Protein AF-A0A662V1V1-F1 (afdb_monomer_lite)

Structure (mmCIF, N/CA/C/O backbone):
data_AF-A0A662V1V1-F1
#
_entry.id   AF-A0A662V1V1-F1
#
loop_
_atom_site.group_PDB
_atom_site.id
_atom_site.type_symbol
_atom_site.label_atom_id
_atom_site.label_alt_id
_atom_site.label_comp_id
_atom_site.label_asym_id
_atom_site.label_entity_id
_atom_site.label_seq_id
_atom_site.pdbx_PDB_ins_code
_atom_site.Cartn_x
_atom_site.Cartn_y
_atom_site.Cartn_z
_atom_site.occupancy
_atom_site.B_iso_or_equiv
_atom_site.auth_seq_id
_atom_site.auth_comp_id
_atom_site.auth_asym_id
_atom_site.auth_atom_id
_atom_site.pdbx_PDB_model_num
ATOM 1 N N . MET A 1 1 ? 10.104 5.250 -34.614 1.00 85.19 1 MET A N 1
ATOM 2 C CA . MET A 1 1 ? 10.172 4.396 -33.408 1.00 85.19 1 MET A CA 1
ATOM 3 C C . MET A 1 1 ? 8.935 4.663 -32.574 1.00 85.19 1 MET A C 1
ATOM 5 O O . MET A 1 1 ? 8.710 5.817 -32.215 1.00 85.19 1 MET A O 1
ATOM 9 N N . ILE A 1 2 ? 8.117 3.645 -32.316 1.00 89.56 2 ILE A N 1
ATOM 10 C CA . ILE A 1 2 ? 6.906 3.783 -31.494 1.00 89.56 2 ILE A CA 1
ATOM 11 C C . ILE A 1 2 ? 7.243 3.711 -29.991 1.00 89.56 2 ILE A C 1
ATOM 13 O O . ILE A 1 2 ? 8.278 3.150 -29.625 1.00 89.56 2 ILE A O 1
ATOM 17 N N . PRO A 1 3 ? 6.380 4.231 -29.097 1.00 91.00 3 PRO A N 1
ATOM 18 C CA . PRO A 1 3 ? 6.649 4.249 -27.656 1.00 91.00 3 PRO A CA 1
ATOM 19 C C . PRO A 1 3 ? 6.961 2.873 -27.041 1.00 91.00 3 PRO A C 1
ATOM 21 O O . PRO A 1 3 ? 7.846 2.761 -26.198 1.00 91.00 3 PRO A O 1
ATOM 24 N N . TYR A 1 4 ? 6.298 1.804 -27.491 1.00 92.19 4 TYR A N 1
ATOM 25 C CA . TYR A 1 4 ? 6.560 0.449 -26.990 1.00 92.19 4 TYR A CA 1
ATOM 26 C C . TYR A 1 4 ? 7.956 -0.075 -27.357 1.00 92.19 4 TYR A C 1
ATOM 28 O O . TYR A 1 4 ? 8.605 -0.706 -26.525 1.00 92.19 4 TYR A O 1
ATOM 36 N N . GLU A 1 5 ? 8.464 0.230 -28.557 1.00 93.31 5 GLU A N 1
ATOM 37 C CA . GLU A 1 5 ? 9.841 -0.124 -28.933 1.00 93.31 5 GLU A CA 1
ATOM 38 C C . GLU A 1 5 ? 10.857 0.571 -28.024 1.00 93.31 5 GLU A C 1
ATOM 40 O O . GLU A 1 5 ? 11.860 -0.029 -27.638 1.00 93.31 5 GLU A O 1
ATOM 45 N N . LEU A 1 6 ? 10.581 1.826 -27.655 1.00 93.12 6 LEU A N 1
ATOM 46 C CA . LEU A 1 6 ? 11.414 2.597 -26.738 1.00 93.12 6 LEU A CA 1
ATOM 47 C C . LEU A 1 6 ? 11.450 1.952 -25.346 1.00 93.12 6 LEU A C 1
ATOM 49 O O . LEU A 1 6 ? 12.528 1.791 -24.774 1.00 93.12 6 LEU A O 1
ATOM 53 N N . ILE A 1 7 ? 10.289 1.534 -24.826 1.00 94.75 7 ILE A N 1
ATOM 54 C CA . ILE A 1 7 ? 10.199 0.824 -23.545 1.00 94.75 7 ILE A CA 1
ATOM 55 C C . ILE A 1 7 ? 11.041 -0.451 -23.581 1.00 94.75 7 ILE A C 1
ATOM 57 O O . ILE A 1 7 ? 11.883 -0.654 -22.707 1.00 94.75 7 ILE A O 1
ATOM 61 N N . VAL A 1 8 ? 10.841 -1.297 -24.594 1.00 95.00 8 VAL A N 1
ATOM 62 C CA . VAL A 1 8 ? 11.534 -2.589 -24.710 1.00 95.00 8 VAL A CA 1
ATOM 63 C C . VAL A 1 8 ? 13.049 -2.407 -24.816 1.00 95.00 8 VAL A C 1
ATOM 65 O O . VAL A 1 8 ? 13.792 -3.188 -24.224 1.00 95.00 8 VAL A O 1
ATOM 68 N N . LYS A 1 9 ? 13.514 -1.377 -25.532 1.00 94.94 9 LYS A N 1
ATOM 69 C CA . LYS A 1 9 ? 14.947 -1.134 -25.754 1.00 94.94 9 LYS A CA 1
ATOM 70 C C . LYS A 1 9 ? 15.651 -0.451 -24.581 1.00 94.94 9 LYS A C 1
ATOM 72 O O . LYS A 1 9 ? 16.807 -0.775 -24.327 1.00 94.94 9 LYS A O 1
ATOM 77 N N . TYR A 1 10 ? 14.994 0.480 -23.886 1.00 94.75 10 TYR A N 1
ATOM 78 C CA . TYR A 1 10 ? 15.686 1.402 -22.972 1.00 94.75 10 TYR A CA 1
ATOM 79 C C . TYR A 1 10 ? 15.142 1.446 -21.543 1.00 94.75 10 TYR A C 1
ATOM 81 O O . TYR A 1 10 ? 15.831 1.954 -20.668 1.00 94.75 10 TYR A O 1
ATOM 89 N N . VAL A 1 11 ? 13.929 0.948 -21.289 1.00 95.81 11 VAL A N 1
ATOM 90 C CA . VAL A 1 11 ? 13.276 1.074 -19.972 1.00 95.81 11 VAL A CA 1
ATOM 91 C C . VAL A 1 11 ? 13.109 -0.290 -19.308 1.00 95.81 11 VAL A C 1
ATOM 93 O O . VAL A 1 11 ? 13.531 -0.496 -18.173 1.00 95.81 11 VAL A O 1
ATOM 96 N N . LEU A 1 12 ? 12.543 -1.259 -20.029 1.00 95.94 12 LEU A N 1
ATOM 97 C CA . LEU A 1 12 ? 12.296 -2.602 -19.515 1.00 95.94 12 LEU A CA 1
ATOM 98 C C . LEU A 1 12 ? 13.578 -3.349 -19.100 1.00 95.94 12 LEU A C 1
ATOM 100 O O . LEU A 1 12 ? 13.533 -4.027 -18.072 1.00 95.94 12 LEU A O 1
ATOM 104 N N . PRO A 1 13 ? 14.718 -3.246 -19.817 1.00 96.88 13 PRO A N 1
ATOM 105 C CA . PRO A 1 13 ? 15.958 -3.868 -19.366 1.00 96.88 13 PRO A CA 1
ATOM 106 C C . PRO A 1 13 ? 16.411 -3.330 -18.008 1.00 96.88 13 PRO A C 1
ATOM 108 O O . PRO A 1 13 ? 16.822 -4.110 -17.156 1.00 96.88 13 PRO A O 1
ATOM 111 N N . GLU A 1 14 ? 16.266 -2.026 -17.782 1.00 97.81 14 GLU A N 1
ATOM 112 C CA . GLU A 1 14 ? 16.682 -1.379 -16.539 1.00 97.81 14 GLU A CA 1
ATOM 113 C C . GLU A 1 14 ? 15.783 -1.802 -15.366 1.00 97.81 14 GLU A C 1
ATOM 115 O O . GLU A 1 14 ? 16.271 -2.202 -14.311 1.00 97.81 14 GLU A O 1
ATOM 120 N N . ILE A 1 15 ? 14.462 -1.839 -15.582 1.00 97.12 15 ILE A N 1
ATOM 121 C CA . ILE A 1 15 ? 13.496 -2.366 -14.603 1.00 97.12 15 ILE A CA 1
ATOM 122 C C . ILE A 1 15 ? 13.801 -3.828 -14.257 1.00 97.12 15 ILE A C 1
ATOM 124 O O . ILE A 1 15 ? 13.790 -4.197 -13.084 1.00 97.12 15 ILE A O 1
ATOM 128 N N . LYS A 1 16 ? 14.100 -4.670 -15.258 1.00 97.19 16 LYS A N 1
ATOM 129 C CA . LYS A 1 16 ? 14.473 -6.076 -15.033 1.00 97.19 16 LYS A CA 1
ATOM 130 C C . LYS A 1 16 ? 15.734 -6.194 -14.185 1.00 97.19 16 LYS A C 1
ATOM 132 O O . LYS A 1 16 ? 15.750 -7.021 -13.279 1.00 97.19 16 LYS A O 1
ATOM 137 N N . GLY A 1 17 ? 16.745 -5.361 -14.436 1.00 98.00 17 GLY A N 1
ATOM 138 C CA . GLY A 1 17 ? 17.949 -5.297 -13.608 1.00 98.00 17 GLY A CA 1
ATOM 139 C C . GLY A 1 17 ? 17.614 -5.021 -12.142 1.00 98.00 17 GLY A C 1
ATOM 140 O O . GLY A 1 17 ? 18.031 -5.774 -11.264 1.00 98.00 17 GLY A O 1
ATOM 141 N N . LEU A 1 18 ? 16.780 -4.011 -11.878 1.00 98.44 18 LEU A N 1
ATOM 142 C CA . LEU A 1 18 ? 16.345 -3.674 -10.519 1.00 98.44 18 LEU A CA 1
ATOM 143 C C . LEU A 1 18 ? 15.556 -4.813 -9.840 1.00 98.44 18 LEU A C 1
ATOM 145 O O . LEU A 1 18 ? 15.836 -5.130 -8.685 1.00 98.44 18 LEU A O 1
ATOM 149 N N . ILE A 1 19 ? 14.625 -5.463 -10.553 1.00 98.06 19 ILE A N 1
ATOM 150 C CA . ILE A 1 19 ? 13.855 -6.616 -10.040 1.00 98.06 19 ILE A CA 1
ATOM 151 C C . ILE A 1 19 ? 14.783 -7.788 -9.703 1.00 98.06 19 ILE A C 1
ATOM 153 O O . ILE A 1 19 ? 14.664 -8.388 -8.639 1.00 98.06 19 ILE A O 1
ATOM 157 N N . ILE A 1 20 ? 15.726 -8.113 -10.591 1.00 98.25 20 ILE A N 1
ATOM 158 C CA . ILE A 1 20 ? 16.695 -9.198 -10.384 1.00 98.25 20 ILE A CA 1
ATOM 159 C C . ILE A 1 20 ? 17.531 -8.941 -9.127 1.00 98.25 20 ILE A C 1
ATOM 161 O O . ILE A 1 20 ? 17.739 -9.864 -8.340 1.00 98.25 20 ILE A O 1
ATOM 165 N N . HIS A 1 21 ? 17.966 -7.697 -8.917 1.00 98.31 21 HIS A N 1
ATOM 166 C CA . HIS A 1 21 ? 18.679 -7.294 -7.706 1.00 98.31 21 HIS A CA 1
ATOM 167 C C . HIS A 1 21 ? 17.813 -7.441 -6.444 1.00 98.31 21 HIS A C 1
ATOM 169 O O . HIS A 1 21 ? 18.276 -8.026 -5.472 1.00 98.31 21 HIS A O 1
ATOM 175 N N . ASP A 1 22 ? 16.559 -6.972 -6.433 1.00 97.81 22 ASP A N 1
ATOM 176 C CA . ASP A 1 22 ? 15.677 -7.116 -5.253 1.00 97.81 22 ASP A CA 1
ATOM 177 C C . ASP A 1 22 ? 15.337 -8.591 -4.950 1.00 97.81 22 ASP A C 1
ATOM 179 O O . ASP A 1 22 ? 15.341 -9.008 -3.793 1.00 97.81 22 ASP A O 1
ATOM 183 N N . LEU A 1 23 ? 15.119 -9.424 -5.975 1.00 97.31 23 LEU A N 1
ATOM 184 C CA . LEU A 1 23 ? 14.926 -10.871 -5.799 1.00 97.31 23 LEU A CA 1
ATOM 185 C C . LEU A 1 23 ? 16.184 -11.568 -5.269 1.00 97.31 23 LEU A C 1
ATOM 187 O O . LEU A 1 23 ? 16.085 -12.505 -4.471 1.00 97.31 23 LEU A O 1
ATOM 191 N N . LYS A 1 24 ? 17.369 -11.124 -5.701 1.00 97.69 24 LYS A N 1
ATOM 192 C CA . LYS A 1 24 ? 18.640 -11.662 -5.216 1.00 97.69 24 LYS A CA 1
ATOM 193 C C . LYS A 1 24 ? 18.850 -11.341 -3.735 1.00 97.69 24 LYS A C 1
ATOM 195 O O . LYS A 1 24 ? 19.218 -12.248 -2.988 1.00 97.69 24 LYS A O 1
ATOM 200 N N . ASP A 1 25 ? 18.541 -10.117 -3.311 1.00 96.75 25 ASP A N 1
ATOM 201 C CA . ASP A 1 25 ? 18.594 -9.692 -1.903 1.00 96.75 25 ASP A CA 1
ATOM 202 C C . ASP A 1 25 ? 17.618 -10.482 -1.020 1.00 96.75 25 ASP A C 1
ATOM 204 O O . ASP A 1 25 ? 17.910 -10.774 0.137 1.00 96.75 25 ASP A O 1
ATOM 208 N N . LYS A 1 26 ? 16.480 -10.909 -1.580 1.00 95.50 26 LYS A N 1
ATOM 209 C CA . LYS A 1 26 ? 15.514 -11.808 -0.923 1.00 95.50 26 LYS A CA 1
ATOM 210 C C . LYS A 1 26 ? 15.955 -13.277 -0.867 1.00 95.50 26 LYS A C 1
ATOM 212 O O . LYS A 1 26 ? 15.184 -14.130 -0.430 1.00 95.50 26 LYS A O 1
ATOM 217 N N . GLY A 1 27 ? 17.171 -13.591 -1.317 1.00 96.44 27 GLY A N 1
ATOM 218 C CA . GLY A 1 27 ? 17.780 -14.916 -1.202 1.00 96.44 27 GLY A CA 1
ATOM 219 C C . GLY A 1 27 ? 17.524 -15.862 -2.376 1.00 96.44 27 GLY A C 1
ATOM 220 O O . GLY A 1 27 ? 17.905 -17.030 -2.303 1.00 96.44 27 GLY A O 1
ATOM 221 N N . PHE A 1 28 ? 16.914 -15.411 -3.478 1.00 97.12 28 PHE A N 1
ATOM 222 C CA . PHE A 1 28 ? 16.669 -16.297 -4.621 1.00 97.12 28 PHE A CA 1
ATOM 223 C C . PHE A 1 28 ? 17.981 -16.650 -5.352 1.00 97.12 28 PHE A C 1
ATOM 225 O O . PHE A 1 28 ? 18.902 -15.835 -5.494 1.00 97.12 28 PHE A O 1
ATOM 232 N N . SER A 1 29 ? 18.084 -17.890 -5.844 1.00 97.69 29 SER A N 1
ATOM 233 C CA . SER A 1 29 ? 19.226 -18.328 -6.656 1.00 97.69 29 SER A CA 1
ATOM 234 C C . SER A 1 29 ? 19.139 -17.762 -8.078 1.00 97.69 29 SER A C 1
ATOM 236 O O . SER A 1 29 ? 18.046 -17.530 -8.593 1.00 97.69 29 SER A O 1
ATOM 238 N N . GLN A 1 30 ? 20.279 -17.574 -8.758 1.00 97.69 30 GLN A N 1
ATOM 239 C CA . GLN A 1 30 ? 20.280 -17.063 -10.141 1.00 97.69 30 GLN A CA 1
ATOM 240 C C . GLN A 1 30 ? 19.487 -17.974 -11.085 1.00 97.69 30 GLN A C 1
ATOM 242 O O . GLN A 1 30 ? 18.774 -17.483 -11.955 1.00 97.69 30 GLN A O 1
ATOM 247 N N . LEU A 1 31 ? 19.575 -19.293 -10.886 1.00 97.38 31 LEU A N 1
ATOM 248 C CA . LEU A 1 31 ? 18.827 -20.274 -11.667 1.00 97.38 31 LEU A CA 1
ATOM 249 C C . LEU A 1 31 ? 17.315 -20.144 -11.444 1.00 97.38 31 LEU A C 1
ATOM 251 O O . LEU A 1 31 ? 16.541 -20.260 -12.391 1.00 97.38 31 LEU A O 1
ATOM 255 N N . TYR A 1 32 ? 16.884 -19.889 -10.207 1.00 96.56 32 TYR A N 1
ATOM 256 C CA . TYR A 1 32 ? 15.467 -19.696 -9.911 1.00 96.56 32 TYR A CA 1
ATOM 257 C C . TYR A 1 32 ? 14.944 -18.368 -10.473 1.00 96.56 32 TYR A C 1
ATOM 259 O O . TYR A 1 32 ? 13.901 -18.353 -11.122 1.00 96.56 32 TYR A O 1
ATOM 267 N N . ILE A 1 33 ? 15.710 -17.281 -10.334 1.00 97.44 33 ILE A N 1
ATOM 268 C CA . ILE A 1 33 ? 15.396 -15.981 -10.951 1.00 97.44 33 ILE A CA 1
ATOM 269 C C . ILE A 1 33 ? 15.285 -16.118 -12.476 1.00 97.44 33 ILE A C 1
ATOM 271 O O . ILE A 1 33 ? 14.351 -15.590 -13.072 1.00 97.44 33 ILE A O 1
ATOM 275 N N . ALA A 1 34 ? 16.199 -16.858 -13.110 1.00 97.00 34 ALA A N 1
ATOM 276 C CA . ALA A 1 34 ? 16.190 -17.103 -14.550 1.00 97.00 34 ALA A CA 1
ATOM 277 C C . ALA A 1 34 ? 14.882 -17.771 -15.007 1.00 97.00 34 ALA A C 1
ATOM 279 O O . ALA A 1 34 ? 14.235 -17.288 -15.938 1.00 97.00 34 ALA A O 1
ATOM 280 N N . LYS A 1 35 ? 14.449 -18.819 -14.290 1.00 94.56 35 LYS A N 1
ATOM 281 C CA . LYS A 1 35 ? 13.165 -19.497 -14.528 1.00 94.56 35 LYS A CA 1
ATOM 282 C C . LYS A 1 35 ? 11.977 -18.549 -14.344 1.00 94.56 35 LYS A C 1
ATOM 284 O O . LYS A 1 35 ? 11.140 -18.465 -15.235 1.00 94.56 35 LYS A O 1
ATOM 289 N N . LEU A 1 36 ? 11.927 -17.811 -13.231 1.00 93.44 36 LEU A N 1
ATOM 290 C CA . LEU A 1 36 ? 10.842 -16.866 -12.930 1.00 93.44 36 LEU A CA 1
ATOM 291 C C . LEU A 1 36 ? 10.707 -15.762 -13.984 1.00 93.44 36 LEU A C 1
ATOM 293 O O . LEU A 1 36 ? 9.599 -15.393 -14.361 1.00 93.44 36 LEU A O 1
ATOM 297 N N . MET A 1 37 ? 11.835 -15.238 -14.460 1.00 91.38 37 MET A N 1
ATOM 298 C CA . MET A 1 37 ? 11.883 -14.108 -15.389 1.00 91.38 37 MET A CA 1
ATOM 299 C C . MET A 1 37 ? 11.868 -14.536 -16.867 1.00 91.38 37 MET A C 1
ATOM 301 O O . MET A 1 37 ? 11.973 -13.675 -17.745 1.00 91.38 37 MET A O 1
ATOM 305 N N . GLY A 1 38 ? 11.772 -15.842 -17.151 1.00 91.88 38 GLY A N 1
ATOM 306 C CA . GLY A 1 38 ? 11.747 -16.388 -18.511 1.00 91.88 38 GLY A CA 1
ATOM 307 C C . GLY A 1 38 ? 13.010 -16.073 -19.319 1.00 91.88 38 GLY A C 1
ATOM 308 O O . GLY A 1 38 ? 12.919 -15.713 -20.490 1.00 91.88 38 GLY A O 1
ATOM 309 N N . MET A 1 39 ? 14.191 -16.143 -18.696 1.00 94.94 39 MET A N 1
ATOM 310 C CA . MET A 1 39 ? 15.478 -15.847 -19.340 1.00 94.94 39 MET A CA 1
ATOM 311 C C . MET A 1 39 ? 16.562 -16.855 -18.944 1.00 94.94 39 MET A C 1
ATOM 313 O O . MET A 1 39 ? 16.399 -17.629 -18.009 1.00 94.94 39 MET A O 1
ATOM 317 N N . SER A 1 40 ? 17.698 -16.849 -19.643 1.00 97.38 40 SER A N 1
ATOM 318 C CA . SER A 1 40 ? 18.843 -17.707 -19.299 1.00 97.38 40 SER A CA 1
ATOM 319 C C . SER A 1 40 ? 19.544 -17.256 -18.010 1.00 97.38 40 SER A C 1
ATOM 321 O O . SER A 1 40 ? 19.619 -16.057 -17.733 1.00 97.38 40 SER A O 1
ATOM 323 N N . GLN A 1 41 ? 20.170 -18.188 -17.286 1.00 97.62 41 GLN A N 1
ATOM 324 C CA . GLN A 1 41 ? 20.995 -17.868 -16.112 1.00 97.62 41 GLN A CA 1
ATOM 325 C C . GLN A 1 41 ? 22.161 -16.917 -16.443 1.00 97.62 41 GLN A C 1
ATOM 327 O O . GLN A 1 41 ? 22.472 -16.041 -15.641 1.00 97.62 41 GLN A O 1
ATOM 332 N N . SER A 1 42 ? 22.768 -17.029 -17.629 1.00 97.62 42 SER A N 1
ATOM 333 C CA . SER A 1 42 ? 23.832 -16.119 -18.082 1.00 97.62 42 SER A CA 1
ATOM 334 C C . SER A 1 42 ? 23.345 -14.673 -18.228 1.00 97.62 42 SER A C 1
ATOM 336 O O . SER A 1 42 ? 24.053 -13.742 -17.854 1.00 97.62 42 SER A O 1
ATOM 338 N N . MET A 1 43 ? 22.107 -14.468 -18.686 1.00 97.50 43 MET A N 1
ATOM 339 C CA . MET A 1 43 ? 21.473 -13.144 -18.707 1.00 97.50 43 MET A CA 1
ATOM 340 C C . MET A 1 43 ? 21.252 -12.590 -17.296 1.00 97.50 43 MET A C 1
ATOM 342 O O . MET A 1 43 ? 21.519 -11.414 -17.068 1.00 97.50 43 MET A O 1
ATOM 346 N N . VAL A 1 44 ? 20.829 -13.418 -16.333 1.00 98.06 44 VAL A N 1
ATOM 347 C CA . VAL A 1 44 ? 20.726 -13.000 -14.920 1.00 98.06 44 VAL A CA 1
ATOM 348 C C . VAL A 1 44 ? 22.097 -12.607 -14.370 1.00 98.06 44 VAL A C 1
ATOM 350 O O . VAL A 1 44 ? 22.222 -11.567 -13.729 1.00 98.06 44 VAL A O 1
ATOM 353 N N . ASN A 1 45 ? 23.134 -13.394 -14.659 1.00 98.12 45 ASN A N 1
ATOM 354 C CA . ASN A 1 45 ? 24.505 -13.083 -14.263 1.00 98.12 45 ASN A CA 1
ATOM 355 C C . ASN A 1 45 ? 24.976 -11.735 -14.838 1.00 98.12 45 ASN A C 1
ATOM 357 O O . ASN A 1 45 ? 25.488 -10.904 -14.094 1.00 98.12 45 ASN A O 1
ATOM 361 N N . LYS A 1 46 ? 24.698 -11.475 -16.121 1.00 98.06 46 LYS A N 1
ATOM 362 C CA . LYS A 1 46 ? 24.965 -10.183 -16.770 1.00 98.06 46 LYS A CA 1
ATOM 363 C C . LYS A 1 46 ? 24.211 -9.024 -16.110 1.00 98.06 46 LYS A C 1
ATOM 365 O O . LYS A 1 46 ? 24.755 -7.934 -15.992 1.00 98.06 46 LYS A O 1
ATOM 370 N N . TYR A 1 47 ? 22.970 -9.227 -15.665 1.00 98.31 47 TYR A N 1
ATOM 371 C CA . TYR A 1 47 ? 22.262 -8.188 -14.911 1.00 98.31 47 TYR A CA 1
ATOM 372 C C . TYR A 1 47 ? 22.917 -7.917 -13.546 1.00 98.31 47 TYR A C 1
ATOM 374 O O . TYR A 1 47 ? 23.035 -6.768 -13.120 1.00 98.31 47 TYR A O 1
ATOM 382 N N . LEU A 1 48 ? 23.391 -8.961 -12.871 1.00 98.06 48 LEU A N 1
ATOM 383 C CA . LEU A 1 48 ? 24.054 -8.840 -11.572 1.00 98.06 48 LEU A CA 1
ATOM 384 C C . LEU A 1 48 ? 25.491 -8.299 -11.662 1.00 98.06 48 LEU A C 1
ATOM 386 O O . LEU A 1 48 ? 26.013 -7.847 -10.648 1.00 98.06 48 LEU A O 1
ATOM 390 N N . SER A 1 49 ? 26.126 -8.302 -12.841 1.00 98.00 49 SER A N 1
ATOM 391 C CA . SER A 1 49 ? 27.479 -7.751 -13.018 1.00 98.00 49 SER A CA 1
ATOM 392 C C . SER A 1 49 ? 27.535 -6.221 -12.950 1.00 98.00 49 SER A C 1
ATOM 394 O O . SER A 1 49 ? 28.621 -5.660 -12.836 1.00 98.00 49 SER A O 1
ATOM 396 N N . TYR A 1 50 ? 26.387 -5.543 -13.031 1.00 98.00 50 TYR A N 1
ATOM 397 C CA . TYR A 1 50 ? 26.274 -4.101 -12.808 1.00 98.00 50 TYR A CA 1
ATOM 398 C C . TYR A 1 50 ? 25.550 -3.824 -11.486 1.00 98.00 50 TYR A C 1
ATOM 400 O O . TYR A 1 50 ? 24.586 -4.527 -11.167 1.00 98.00 50 TYR A O 1
ATOM 408 N N . PRO A 1 51 ? 25.963 -2.789 -10.731 1.00 97.69 51 PRO A N 1
ATOM 409 C CA . PRO A 1 51 ? 25.320 -2.429 -9.471 1.00 97.69 51 PRO A CA 1
ATOM 410 C C . PRO A 1 51 ? 23.904 -1.874 -9.699 1.00 97.69 51 PRO A C 1
ATOM 412 O O . PRO A 1 51 ? 23.577 -1.401 -10.790 1.00 97.69 51 PRO A O 1
ATOM 415 N N . ARG A 1 52 ? 23.050 -1.898 -8.668 1.00 97.06 52 ARG A N 1
ATOM 416 C CA . ARG A 1 52 ? 21.649 -1.434 -8.744 1.00 97.06 52 ARG A CA 1
ATOM 417 C C . ARG A 1 52 ? 21.544 0.014 -9.238 1.00 97.06 52 ARG A C 1
ATOM 419 O O . ARG A 1 52 ? 20.670 0.345 -10.040 1.00 97.06 52 ARG A O 1
ATOM 426 N N . GLU A 1 53 ? 22.469 0.854 -8.793 1.00 97.56 53 GLU A N 1
ATOM 427 C CA . GLU A 1 53 ? 22.569 2.278 -9.102 1.00 97.56 53 GLU A CA 1
ATOM 428 C C . GLU A 1 53 ? 22.745 2.524 -10.604 1.00 97.56 53 GLU A C 1
ATOM 430 O O . GLU A 1 53 ? 22.270 3.540 -11.111 1.00 97.56 53 GLU A O 1
ATOM 435 N N . HIS A 1 54 ? 23.364 1.584 -11.333 1.00 97.75 54 HIS A N 1
ATOM 436 C CA . HIS A 1 54 ? 23.493 1.653 -12.791 1.00 97.75 54 HIS A CA 1
ATOM 437 C C . HIS A 1 54 ? 22.117 1.745 -13.457 1.00 97.75 54 HIS A C 1
ATOM 439 O O . HIS A 1 54 ? 21.853 2.672 -14.223 1.00 97.75 54 HIS A O 1
ATOM 445 N N . TYR A 1 55 ? 21.234 0.804 -13.125 1.00 98.19 55 TYR A N 1
ATOM 446 C CA . TYR A 1 55 ? 19.902 0.705 -13.716 1.00 98.19 55 TYR A CA 1
ATOM 447 C C . TYR A 1 55 ? 19.018 1.886 -13.317 1.00 98.19 55 TYR A C 1
ATOM 449 O O . TYR A 1 55 ? 18.347 2.493 -14.154 1.00 98.19 55 TYR A O 1
ATOM 457 N N . LEU A 1 56 ? 19.060 2.259 -12.034 1.00 97.69 56 LEU A N 1
ATOM 458 C CA . LEU A 1 56 ? 18.283 3.383 -11.521 1.00 97.69 56 LEU A CA 1
ATOM 459 C C . LEU A 1 56 ? 18.691 4.700 -12.192 1.00 97.69 56 LEU A C 1
ATOM 461 O O . LEU A 1 56 ? 17.827 5.447 -12.649 1.00 97.69 56 LEU A O 1
ATOM 465 N N . LYS A 1 57 ? 19.998 4.962 -12.314 1.00 97.06 57 LYS A N 1
ATOM 466 C CA . LYS A 1 57 ? 20.510 6.172 -12.964 1.00 97.06 57 LYS A CA 1
ATOM 467 C C . LYS A 1 57 ? 20.016 6.288 -14.405 1.00 97.06 57 LYS A C 1
ATOM 469 O O . LYS A 1 57 ? 19.551 7.350 -14.802 1.00 97.06 57 LYS A O 1
ATOM 474 N N . ARG A 1 58 ? 20.036 5.197 -15.175 1.00 95.94 58 ARG A N 1
ATOM 475 C CA . ARG A 1 58 ? 19.578 5.200 -16.575 1.00 95.94 58 ARG A CA 1
ATOM 476 C C . ARG A 1 58 ? 18.083 5.487 -16.725 1.00 95.94 58 ARG A C 1
ATOM 478 O O . ARG A 1 58 ? 17.685 6.159 -17.680 1.00 95.94 58 ARG A O 1
ATOM 485 N N . LEU A 1 59 ? 17.261 5.022 -15.785 1.00 95.56 59 LEU A N 1
ATOM 486 C CA . LEU A 1 59 ? 15.834 5.353 -15.738 1.00 95.56 59 LEU A CA 1
ATOM 487 C C . LEU A 1 59 ? 15.620 6.839 -15.412 1.00 95.56 59 LEU A C 1
ATOM 489 O O . LEU A 1 59 ? 14.844 7.510 -16.095 1.00 95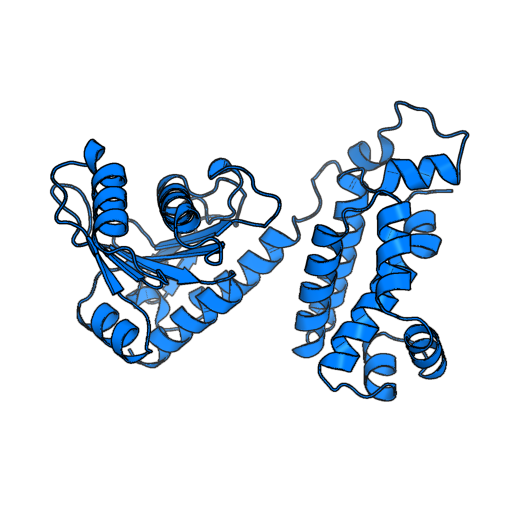.56 59 LEU A O 1
ATOM 493 N N . ILE A 1 60 ? 16.360 7.375 -14.437 1.00 94.88 60 ILE A N 1
ATOM 494 C CA . ILE A 1 60 ? 16.302 8.797 -14.060 1.00 94.88 60 ILE A CA 1
ATOM 495 C C . ILE A 1 60 ? 16.756 9.698 -15.216 1.00 94.88 60 ILE A C 1
ATOM 497 O O . ILE A 1 60 ? 16.055 10.646 -15.570 1.00 94.88 60 ILE A O 1
ATOM 501 N N . ASP A 1 61 ? 17.867 9.365 -15.877 1.00 92.19 61 ASP A N 1
ATOM 502 C CA . ASP A 1 61 ? 18.385 10.094 -17.045 1.00 92.19 61 ASP A CA 1
ATOM 503 C C . ASP A 1 61 ? 17.394 10.083 -18.226 1.00 92.19 61 ASP A C 1
ATOM 505 O O . ASP A 1 61 ? 17.410 10.968 -19.087 1.00 92.19 61 ASP A O 1
ATOM 509 N N . SER A 1 62 ? 16.494 9.096 -18.253 1.00 89.62 62 SER A N 1
ATOM 510 C CA . SER A 1 62 ? 15.399 8.991 -19.220 1.00 89.62 62 SER A CA 1
ATOM 511 C C . SER A 1 62 ? 14.182 9.863 -18.874 1.00 89.62 62 SER A C 1
ATOM 513 O O . SER A 1 62 ? 13.252 9.963 -19.676 1.00 89.62 62 SER A O 1
ATOM 515 N N . GLY A 1 63 ? 14.191 10.534 -17.719 1.00 89.06 63 GLY A N 1
ATOM 516 C CA . GLY A 1 63 ? 13.102 11.379 -17.225 1.00 89.06 63 GLY A CA 1
ATOM 517 C C . GLY A 1 63 ? 12.074 10.649 -16.358 1.00 89.06 63 GLY A C 1
ATOM 518 O O . GLY A 1 63 ? 11.048 11.239 -16.026 1.00 89.06 63 GLY A O 1
ATOM 519 N N . ILE A 1 64 ? 12.328 9.392 -15.986 1.00 92.62 64 ILE A N 1
ATOM 520 C CA . ILE A 1 64 ? 11.442 8.616 -15.110 1.00 92.62 64 ILE A CA 1
ATOM 521 C C . ILE A 1 64 ? 11.757 8.965 -13.652 1.00 92.62 64 ILE A C 1
ATOM 523 O O . ILE A 1 64 ? 12.918 9.090 -13.266 1.00 92.62 64 ILE A O 1
ATOM 527 N N . ASN A 1 65 ? 10.724 9.112 -12.822 1.00 92.06 65 ASN A N 1
ATOM 528 C CA . ASN A 1 65 ? 10.900 9.378 -11.400 1.00 92.06 65 ASN A CA 1
ATOM 529 C C . ASN A 1 65 ? 11.511 8.148 -10.692 1.00 92.06 65 ASN A C 1
ATOM 531 O O . ASN A 1 65 ? 10.926 7.065 -10.698 1.00 92.06 65 ASN A O 1
ATOM 535 N N . GLY A 1 66 ? 12.694 8.327 -10.094 1.00 93.12 66 GLY A N 1
ATOM 536 C CA . GLY A 1 66 ? 13.453 7.257 -9.437 1.00 93.12 66 GLY A CA 1
ATOM 537 C C . GLY A 1 66 ? 12.718 6.616 -8.256 1.00 93.12 66 GLY A C 1
ATOM 538 O O . GLY A 1 66 ? 12.671 5.393 -8.142 1.00 93.12 66 GLY A O 1
ATOM 539 N N . ASP A 1 67 ? 12.085 7.423 -7.408 1.00 90.56 67 ASP A N 1
ATOM 540 C CA . ASP A 1 67 ? 11.359 6.917 -6.240 1.00 90.56 67 ASP A CA 1
ATOM 541 C C . ASP A 1 67 ? 10.103 6.143 -6.651 1.00 90.56 67 ASP A C 1
ATOM 543 O O . ASP A 1 67 ? 9.774 5.110 -6.068 1.00 90.56 67 ASP A O 1
ATOM 547 N N . GLU A 1 68 ? 9.393 6.636 -7.668 1.00 90.38 68 GLU A N 1
ATOM 548 C CA . GLU A 1 68 ? 8.222 5.969 -8.236 1.00 90.38 68 GLU A CA 1
ATOM 549 C C . GLU A 1 68 ? 8.596 4.607 -8.828 1.00 90.38 68 GLU A C 1
ATOM 551 O O . GLU A 1 68 ? 7.968 3.600 -8.495 1.00 90.38 68 GLU A O 1
ATOM 556 N N . ILE A 1 69 ? 9.656 4.544 -9.641 1.00 93.69 69 ILE A N 1
ATOM 557 C CA . ILE A 1 69 ? 10.042 3.286 -10.284 1.00 93.69 69 ILE A CA 1
ATOM 558 C C . ILE A 1 69 ? 10.570 2.259 -9.279 1.00 93.69 69 ILE A C 1
ATOM 560 O O . ILE A 1 69 ? 10.273 1.074 -9.420 1.00 93.69 69 ILE A O 1
ATOM 564 N N . LEU A 1 70 ? 11.286 2.685 -8.232 1.00 94.81 70 LEU A N 1
ATOM 565 C CA . LEU A 1 70 ? 11.739 1.784 -7.167 1.00 94.81 70 LEU A CA 1
ATOM 566 C C . LEU A 1 70 ? 10.567 1.147 -6.415 1.00 94.81 70 LEU A C 1
ATOM 568 O O . LEU A 1 70 ? 10.626 -0.040 -6.090 1.00 94.81 70 LEU A O 1
ATOM 572 N N . ARG A 1 71 ? 9.481 1.892 -6.184 1.00 90.62 71 ARG A N 1
ATOM 573 C CA . ARG A 1 71 ? 8.263 1.334 -5.579 1.00 90.62 71 ARG A CA 1
ATOM 574 C C . ARG A 1 71 ? 7.594 0.317 -6.482 1.00 90.62 71 ARG A C 1
ATOM 576 O O . ARG A 1 71 ? 7.279 -0.774 -6.018 1.00 90.62 71 ARG A O 1
ATOM 583 N N . PHE A 1 72 ? 7.446 0.618 -7.770 1.00 93.12 72 PHE A N 1
ATOM 584 C CA . PHE A 1 72 ? 6.877 -0.354 -8.700 1.00 93.12 72 PHE A CA 1
ATOM 585 C C . PHE A 1 72 ? 7.737 -1.613 -8.812 1.00 93.12 72 PHE A C 1
ATOM 587 O O . PHE A 1 72 ? 7.209 -2.723 -8.777 1.00 93.12 72 PHE A O 1
ATOM 594 N N . VAL A 1 73 ? 9.064 -1.468 -8.869 1.00 95.94 73 VAL A N 1
ATOM 595 C CA . VAL A 1 73 ? 9.995 -2.603 -8.810 1.00 95.94 73 VAL A CA 1
ATOM 596 C C . VAL A 1 73 ? 9.776 -3.412 -7.538 1.00 95.94 73 VAL A C 1
ATOM 598 O O . VAL A 1 73 ? 9.728 -4.641 -7.614 1.00 95.94 73 VAL A O 1
ATOM 601 N N . LYS A 1 74 ? 9.620 -2.753 -6.383 1.00 94.06 74 LYS A N 1
ATOM 602 C CA . LYS A 1 74 ? 9.383 -3.439 -5.114 1.00 94.06 74 LYS A CA 1
ATOM 603 C C . LYS A 1 74 ? 8.087 -4.245 -5.147 1.00 94.06 74 LYS A C 1
ATOM 605 O O . LYS A 1 74 ? 8.129 -5.445 -4.893 1.00 94.06 74 LYS A O 1
ATOM 610 N N . MET A 1 75 ? 6.985 -3.628 -5.572 1.00 91.75 75 MET A N 1
ATOM 611 C CA . MET A 1 75 ? 5.676 -4.277 -5.720 1.00 91.75 75 MET A CA 1
ATOM 612 C C . MET A 1 75 ? 5.731 -5.493 -6.658 1.00 91.75 75 MET A C 1
ATOM 614 O O . MET A 1 75 ? 5.215 -6.567 -6.340 1.00 91.75 75 MET A O 1
ATOM 618 N N . LEU A 1 76 ? 6.397 -5.354 -7.808 1.00 95.25 76 LEU A N 1
ATOM 619 C CA . LEU A 1 76 ? 6.586 -6.443 -8.769 1.00 95.25 76 LEU A CA 1
ATOM 620 C C . LEU A 1 76 ? 7.423 -7.584 -8.176 1.00 95.25 76 LEU A C 1
ATOM 622 O O . LEU A 1 76 ? 7.084 -8.757 -8.332 1.00 95.25 76 LEU A O 1
ATOM 626 N N . SER A 1 77 ? 8.494 -7.245 -7.463 1.00 95.69 77 SER A N 1
ATOM 627 C CA . SER A 1 77 ? 9.404 -8.221 -6.864 1.00 95.69 77 SER A CA 1
ATOM 628 C C . SER A 1 77 ? 8.784 -8.924 -5.652 1.00 95.69 77 SER A C 1
ATOM 630 O O . SER A 1 77 ? 9.048 -10.102 -5.432 1.00 95.69 77 SER A O 1
ATOM 632 N N . ASP A 1 78 ? 7.961 -8.243 -4.850 1.00 91.94 78 ASP A N 1
ATOM 633 C CA . ASP A 1 78 ? 7.179 -8.846 -3.757 1.00 91.94 78 ASP A CA 1
ATOM 634 C C . ASP A 1 78 ? 6.100 -9.793 -4.307 1.00 91.94 78 ASP A C 1
ATOM 636 O O . ASP A 1 78 ? 5.865 -10.870 -3.759 1.00 91.94 78 ASP A O 1
ATOM 640 N N . THR A 1 79 ? 5.493 -9.444 -5.442 1.00 91.75 79 THR A N 1
ATOM 641 C CA . THR A 1 79 ? 4.535 -10.309 -6.148 1.00 91.75 79 THR A CA 1
ATOM 642 C C . THR A 1 79 ? 5.199 -11.592 -6.653 1.00 91.75 79 THR A C 1
ATOM 644 O O . THR A 1 79 ? 4.705 -12.686 -6.377 1.00 91.75 79 THR A O 1
ATOM 647 N N . LEU A 1 80 ? 6.372 -11.483 -7.285 1.00 93.94 80 LEU A N 1
ATOM 648 C CA . LEU A 1 80 ? 7.172 -12.647 -7.681 1.00 93.94 80 LEU A CA 1
ATOM 649 C C . LEU A 1 80 ? 7.662 -13.467 -6.485 1.00 93.94 80 LEU A C 1
ATOM 651 O O . LEU A 1 80 ? 7.664 -14.694 -6.549 1.00 93.94 80 LEU A O 1
ATOM 655 N N . TYR A 1 81 ? 8.048 -12.810 -5.389 1.00 92.38 81 TYR A N 1
ATOM 656 C CA . TYR A 1 81 ? 8.485 -13.491 -4.170 1.00 92.38 81 TYR A CA 1
ATOM 657 C C . TYR A 1 81 ? 7.391 -14.400 -3.591 1.00 92.38 81 TYR A C 1
ATOM 659 O O . TYR A 1 81 ? 7.683 -15.496 -3.121 1.00 92.38 81 TYR A O 1
ATOM 667 N N . ARG A 1 82 ? 6.122 -13.984 -3.694 1.00 89.69 82 ARG A N 1
ATOM 668 C CA . ARG A 1 82 ? 4.947 -14.776 -3.291 1.00 89.69 82 ARG A CA 1
ATOM 669 C C . ARG A 1 82 ? 4.562 -15.877 -4.291 1.00 89.69 82 ARG A C 1
ATOM 671 O O . ARG A 1 82 ? 3.626 -16.622 -4.026 1.00 89.69 82 ARG A O 1
ATOM 678 N N . GLY A 1 83 ? 5.265 -15.988 -5.421 1.00 90.00 83 GLY A N 1
ATOM 679 C CA . GLY A 1 83 ? 5.018 -16.996 -6.456 1.00 90.00 83 GLY A CA 1
ATOM 680 C C . GLY A 1 83 ? 3.900 -16.651 -7.446 1.00 90.00 83 GLY A C 1
ATOM 681 O O . GLY A 1 83 ? 3.551 -17.489 -8.276 1.00 90.00 83 GLY A O 1
ATOM 682 N N . ASP A 1 84 ? 3.350 -15.434 -7.407 1.00 91.25 84 ASP A N 1
ATOM 683 C CA . ASP A 1 84 ? 2.227 -15.032 -8.263 1.00 91.25 84 ASP A CA 1
ATOM 684 C C . ASP A 1 84 ? 2.712 -14.466 -9.611 1.00 91.25 84 ASP A C 1
ATOM 686 O O . ASP A 1 84 ? 2.793 -13.257 -9.849 1.00 91.25 84 ASP A O 1
ATOM 690 N N . THR A 1 85 ? 3.091 -15.374 -10.509 1.00 91.12 85 THR A N 1
ATOM 691 C CA . THR A 1 85 ? 3.653 -15.029 -11.826 1.00 91.12 85 THR A CA 1
ATOM 692 C C . THR A 1 85 ? 2.638 -14.377 -12.766 1.00 91.12 85 THR A C 1
ATOM 694 O O . THR A 1 85 ? 2.996 -13.453 -13.499 1.00 91.12 85 THR A O 1
ATOM 697 N N . LEU A 1 86 ? 1.370 -14.803 -12.729 1.00 90.69 86 LEU A N 1
ATOM 698 C CA . LEU A 1 86 ? 0.308 -14.225 -13.555 1.00 90.69 86 LEU A CA 1
ATOM 699 C C . LEU A 1 86 ? 0.054 -12.767 -13.161 1.00 90.69 86 LEU A C 1
ATOM 701 O O . LEU A 1 86 ? 0.025 -11.882 -14.019 1.00 90.69 86 LEU A O 1
ATOM 705 N N . ARG A 1 87 ? -0.065 -12.489 -11.859 1.00 89.50 87 ARG A N 1
ATOM 706 C CA . ARG A 1 87 ? -0.256 -11.123 -11.363 1.00 89.50 87 ARG A CA 1
ATOM 707 C C . ARG A 1 87 ? 0.947 -10.241 -11.651 1.00 89.50 87 ARG A C 1
ATOM 709 O O . ARG A 1 87 ? 0.756 -9.096 -12.052 1.00 89.50 87 ARG A O 1
ATOM 716 N N . TYR A 1 88 ? 2.166 -10.768 -11.525 1.00 93.69 88 TYR A N 1
ATOM 717 C CA . TYR A 1 88 ? 3.372 -10.053 -11.941 1.00 93.69 88 TYR A CA 1
ATOM 718 C C . TYR A 1 88 ? 3.284 -9.585 -13.402 1.00 93.69 88 TYR A C 1
ATOM 720 O O . TYR A 1 88 ? 3.555 -8.416 -13.681 1.00 93.69 88 TYR A O 1
ATOM 728 N N . GLN A 1 89 ? 2.864 -10.457 -14.328 1.00 92.50 89 GLN A N 1
ATOM 729 C CA . GLN A 1 89 ? 2.719 -10.096 -15.743 1.00 92.50 89 GLN A CA 1
ATOM 730 C C . GLN A 1 89 ? 1.687 -8.981 -15.946 1.00 92.50 89 GLN A C 1
ATOM 732 O O . GLN A 1 89 ? 1.962 -8.004 -16.647 1.00 92.50 89 GLN A O 1
ATOM 737 N N . VAL A 1 90 ? 0.528 -9.096 -15.293 1.00 91.25 90 VAL A N 1
ATOM 738 C CA . VAL A 1 90 ? -0.544 -8.092 -15.351 1.00 91.25 90 VAL A CA 1
ATOM 739 C C . VAL A 1 90 ? -0.068 -6.746 -14.789 1.00 91.25 90 VAL A C 1
ATOM 741 O O . VAL A 1 90 ? -0.215 -5.715 -15.445 1.00 91.25 90 VAL A O 1
ATOM 744 N N . MET A 1 91 ? 0.570 -6.739 -13.616 1.00 91.56 91 MET A N 1
ATOM 745 C CA . MET A 1 91 ? 1.103 -5.523 -12.990 1.00 91.56 91 MET A CA 1
ATOM 746 C C . MET A 1 91 ? 2.201 -4.871 -13.828 1.00 91.56 91 MET A C 1
ATOM 748 O O . MET A 1 91 ? 2.199 -3.652 -13.991 1.00 91.56 91 MET A O 1
ATOM 752 N N . LEU A 1 92 ? 3.120 -5.660 -14.394 1.00 93.25 92 LEU A N 1
ATOM 753 C CA . LEU A 1 92 ? 4.185 -5.144 -15.251 1.00 93.25 92 LEU A CA 1
ATOM 754 C C . LEU A 1 92 ? 3.602 -4.468 -16.498 1.00 93.25 92 LEU A C 1
ATOM 756 O O . LEU A 1 92 ? 4.034 -3.373 -16.861 1.00 93.25 92 LEU A O 1
ATOM 760 N N . LEU A 1 93 ? 2.601 -5.090 -17.129 1.00 91.75 93 LEU A N 1
ATOM 761 C CA . LEU A 1 93 ? 1.919 -4.525 -18.292 1.00 91.75 93 LEU A CA 1
ATOM 762 C C . LEU A 1 93 ? 1.206 -3.210 -17.947 1.00 91.75 93 LEU A C 1
ATOM 764 O O . LEU A 1 93 ? 1.347 -2.224 -18.673 1.00 91.75 93 LEU A O 1
ATOM 768 N N . HIS A 1 94 ? 0.482 -3.167 -16.826 1.00 90.88 94 HIS A N 1
ATOM 769 C CA . HIS A 1 94 ? -0.186 -1.946 -16.378 1.00 90.88 94 HIS A CA 1
ATOM 770 C C . HIS A 1 94 ? 0.797 -0.841 -16.012 1.00 90.88 94 HIS A C 1
ATOM 772 O O . HIS A 1 94 ? 0.579 0.298 -16.406 1.00 90.88 94 HIS A O 1
ATOM 778 N N . MET A 1 95 ? 1.910 -1.167 -15.356 1.00 91.25 95 MET A N 1
ATOM 779 C CA . MET A 1 95 ? 2.969 -0.208 -15.054 1.00 91.25 95 MET A CA 1
ATOM 780 C C . MET A 1 95 ? 3.589 0.370 -16.335 1.00 91.25 95 MET A C 1
ATOM 782 O O . MET A 1 95 ? 3.770 1.582 -16.430 1.00 91.25 95 MET A O 1
ATOM 786 N N . ILE A 1 96 ? 3.873 -0.460 -17.346 1.00 92.06 96 ILE A N 1
ATOM 787 C CA . ILE A 1 96 ? 4.363 0.020 -18.649 1.00 92.06 96 ILE A CA 1
ATOM 788 C C . ILE A 1 96 ? 3.350 0.983 -19.269 1.00 92.06 96 ILE A C 1
ATOM 790 O O . ILE A 1 96 ? 3.710 2.100 -19.637 1.00 92.06 96 ILE A O 1
ATOM 794 N N . ASN A 1 97 ? 2.080 0.585 -19.346 1.00 91.38 97 ASN A N 1
ATOM 795 C CA . ASN A 1 97 ? 1.035 1.429 -19.915 1.00 91.38 97 ASN A CA 1
ATOM 796 C C . ASN A 1 97 ? 0.853 2.725 -19.110 1.00 91.38 97 ASN A C 1
ATOM 798 O O . ASN A 1 97 ? 0.683 3.787 -19.701 1.00 91.38 97 ASN A O 1
ATOM 802 N N . TYR A 1 98 ? 0.960 2.668 -17.781 1.00 90.25 98 TYR A N 1
ATOM 803 C CA . TYR A 1 98 ? 0.913 3.833 -16.904 1.00 90.25 98 TYR A CA 1
ATOM 804 C C . TYR A 1 98 ? 2.047 4.821 -17.216 1.00 90.25 98 TYR A C 1
ATOM 806 O O . TYR A 1 98 ? 1.767 6.002 -17.408 1.00 90.25 98 TYR A O 1
ATOM 814 N N . LEU A 1 99 ? 3.293 4.351 -17.372 1.00 90.06 99 LEU A N 1
ATOM 815 C CA . LEU A 1 99 ? 4.441 5.190 -17.758 1.00 90.06 99 LEU A CA 1
ATOM 816 C C . LEU A 1 99 ? 4.276 5.831 -19.148 1.00 90.06 99 LEU A C 1
ATOM 818 O O . LEU A 1 99 ? 4.755 6.943 -19.389 1.00 90.06 99 LEU A O 1
ATOM 822 N N . LEU A 1 100 ? 3.615 5.131 -20.075 1.00 90.62 100 LEU A N 1
ATOM 823 C CA . LEU A 1 100 ? 3.287 5.665 -21.397 1.00 90.62 100 LEU A CA 1
ATOM 824 C C . LEU A 1 100 ? 2.190 6.738 -21.310 1.00 90.62 100 LEU A C 1
ATOM 826 O O . LEU A 1 100 ? 2.324 7.810 -21.903 1.00 90.62 100 LEU A O 1
ATOM 830 N N . ALA A 1 101 ? 1.117 6.464 -20.566 1.00 89.56 101 ALA A N 1
ATOM 831 C CA . ALA A 1 101 ? -0.044 7.341 -20.431 1.00 89.56 101 ALA A CA 1
ATOM 832 C C . ALA A 1 101 ? 0.250 8.606 -19.607 1.00 89.56 101 ALA A C 1
ATOM 834 O O . ALA A 1 101 ? -0.298 9.671 -19.898 1.00 89.56 101 ALA A O 1
ATOM 835 N N . SER A 1 102 ? 1.134 8.517 -18.609 1.00 86.56 102 SER A N 1
ATOM 836 C CA . SER A 1 102 ? 1.573 9.657 -17.793 1.00 86.56 102 SER A CA 1
ATOM 837 C C . SER A 1 102 ? 2.446 10.648 -18.571 1.00 86.56 102 SER A C 1
ATOM 839 O O . SER A 1 102 ? 2.595 11.797 -18.158 1.00 86.56 102 SER A O 1
ATOM 841 N N . GLY A 1 103 ? 3.025 10.220 -19.698 1.00 88.44 103 GLY A N 1
ATOM 842 C CA . GLY A 1 103 ? 4.004 10.995 -20.455 1.00 88.44 103 GLY A CA 1
ATOM 843 C C . GLY A 1 103 ? 5.413 10.977 -19.852 1.00 88.44 103 GLY A C 1
ATOM 844 O O . GLY A 1 103 ? 6.276 11.710 -20.337 1.00 88.44 103 GLY A O 1
ATOM 845 N N . SER A 1 104 ? 5.677 10.125 -18.850 1.00 88.62 104 SER A N 1
ATOM 846 C CA . SER A 1 104 ? 6.985 10.024 -18.177 1.00 88.62 104 SER A CA 1
ATOM 847 C C . SER A 1 104 ? 8.129 9.709 -19.148 1.00 88.62 104 SER A C 1
ATOM 849 O O . SER A 1 104 ? 9.270 10.093 -18.916 1.00 88.62 104 SER A O 1
ATOM 851 N N . ILE A 1 105 ? 7.831 9.048 -20.270 1.00 91.06 105 ILE A N 1
ATOM 852 C CA . ILE A 1 105 ? 8.827 8.668 -21.281 1.00 91.06 105 ILE A CA 1
ATOM 853 C C . ILE A 1 105 ? 8.911 9.623 -22.484 1.00 91.06 105 ILE A C 1
ATOM 855 O O . ILE A 1 105 ? 9.708 9.386 -23.392 1.00 91.06 105 ILE A O 1
ATOM 859 N N . CYS A 1 106 ? 8.125 10.707 -22.528 1.00 91.00 106 CYS A N 1
ATOM 860 C CA . CYS A 1 106 ? 8.092 11.614 -23.685 1.00 91.00 106 CYS A CA 1
ATOM 861 C C . CYS A 1 106 ? 9.457 12.265 -23.960 1.00 91.00 106 CYS A C 1
ATOM 863 O O . CYS A 1 106 ? 9.857 12.398 -25.117 1.00 91.00 106 CYS A O 1
ATOM 865 N N . ARG A 1 107 ? 10.200 12.629 -22.905 1.00 89.44 107 ARG A N 1
ATOM 866 C CA . ARG A 1 107 ? 11.558 13.188 -23.025 1.00 89.44 107 ARG A CA 1
ATOM 867 C C . ARG A 1 107 ? 12.508 12.198 -23.699 1.00 89.44 107 ARG A C 1
ATOM 869 O O . ARG A 1 107 ? 13.224 12.568 -24.628 1.00 89.44 107 ARG A O 1
ATOM 876 N N . LEU A 1 108 ? 12.485 10.940 -23.259 1.00 91.56 108 LEU A N 1
ATOM 877 C CA . LEU A 1 108 ? 13.274 9.867 -23.858 1.00 91.56 108 LEU A CA 1
ATOM 878 C C . LEU A 1 108 ? 12.866 9.622 -25.317 1.00 91.56 108 LEU A C 1
ATOM 880 O O . LEU A 1 108 ? 13.727 9.453 -26.177 1.00 91.56 108 LEU A O 1
ATOM 884 N N . HIS A 1 109 ? 11.564 9.643 -25.615 1.00 92.69 109 HIS A N 1
ATOM 885 C CA . HIS A 1 109 ? 11.059 9.384 -26.964 1.00 92.69 109 HIS A CA 1
ATOM 886 C C . HIS A 1 109 ? 11.544 10.437 -27.961 1.00 92.69 109 HIS A C 1
ATOM 888 O O . HIS A 1 109 ? 12.065 10.072 -29.011 1.00 92.69 109 HIS A O 1
ATOM 894 N N . ARG A 1 110 ? 11.482 11.725 -27.599 1.00 91.44 110 ARG A N 1
ATOM 895 C CA . ARG A 1 110 ? 12.012 12.820 -28.432 1.00 91.44 110 ARG A CA 1
ATOM 896 C C . ARG A 1 110 ? 13.523 12.722 -28.643 1.00 91.44 110 ARG A C 1
ATOM 898 O O . ARG A 1 110 ? 14.000 13.025 -29.729 1.00 91.44 110 ARG A O 1
ATOM 905 N N . ARG A 1 111 ? 14.278 12.247 -27.643 1.00 91.06 111 ARG A N 1
ATOM 906 C CA . ARG A 1 111 ? 15.734 12.044 -27.765 1.00 91.06 111 ARG A CA 1
ATOM 907 C C . ARG A 1 111 ? 16.093 11.033 -28.860 1.00 91.06 111 ARG A C 1
ATOM 909 O O . ARG A 1 111 ? 17.070 11.242 -29.569 1.00 91.06 111 ARG A O 1
ATOM 916 N N . TYR A 1 112 ? 15.326 9.949 -28.989 1.00 91.06 112 TYR A N 1
ATOM 917 C CA . TYR A 1 112 ? 15.581 8.881 -29.970 1.00 91.06 112 TYR A CA 1
ATOM 918 C C . TYR A 1 112 ? 14.768 9.009 -31.263 1.00 91.06 112 TYR A C 1
ATOM 920 O O . TYR A 1 112 ? 15.043 8.307 -32.236 1.00 91.06 112 TYR A O 1
ATOM 928 N N . TYR A 1 113 ? 13.778 9.899 -31.295 1.00 90.38 113 TYR A N 1
ATOM 929 C CA . TYR A 1 113 ? 13.013 10.230 -32.490 1.00 90.38 113 TYR A CA 1
ATOM 930 C C . TYR A 1 113 ? 12.802 11.753 -32.577 1.00 90.38 113 TYR A C 1
ATOM 932 O O . TYR A 1 113 ? 11.713 12.237 -32.264 1.00 90.38 113 TYR A O 1
ATOM 940 N N . PRO A 1 114 ? 13.830 12.522 -32.997 1.00 87.31 114 PRO A N 1
ATOM 941 C CA . PRO A 1 114 ? 13.780 13.990 -33.017 1.00 87.31 114 PRO A CA 1
ATOM 942 C C . PRO A 1 114 ? 12.714 14.587 -33.944 1.00 87.31 114 PRO A C 1
ATOM 944 O O . PRO A 1 114 ? 12.337 15.738 -33.773 1.00 87.31 114 PRO A O 1
ATOM 947 N N . LEU A 1 115 ? 12.199 13.805 -34.901 1.00 89.88 115 LEU A N 1
ATOM 948 C CA . LEU A 1 115 ? 11.098 14.203 -35.787 1.00 89.88 115 LEU A CA 1
ATOM 949 C C . LEU A 1 115 ? 9.723 14.199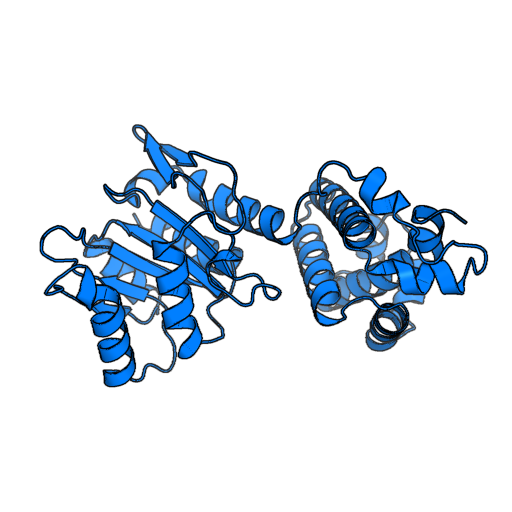 -35.091 1.00 89.88 115 LEU A C 1
ATOM 951 O O . LEU A 1 115 ? 8.718 14.521 -35.722 1.00 89.88 115 LEU A O 1
ATOM 955 N N . LEU A 1 116 ? 9.643 13.799 -33.815 1.00 88.88 116 LEU A N 1
ATOM 956 C CA . LEU A 1 116 ? 8.393 13.814 -33.061 1.00 88.88 116 LEU A CA 1
ATOM 957 C C . LEU A 1 116 ? 7.937 15.264 -32.801 1.00 88.88 116 LEU A C 1
ATOM 959 O O . LEU A 1 116 ? 8.693 16.018 -32.187 1.00 88.88 116 LEU A O 1
ATOM 963 N N . PRO A 1 117 ? 6.697 15.646 -33.161 1.00 89.06 117 PRO A N 1
ATOM 964 C CA . PRO A 1 117 ? 6.183 16.988 -32.893 1.00 89.06 117 PRO A CA 1
ATOM 965 C C . PRO A 1 117 ? 6.176 17.334 -31.398 1.00 89.06 117 PRO A C 1
ATOM 967 O O . PRO A 1 117 ? 5.895 16.481 -30.548 1.00 89.06 117 PRO A O 1
ATOM 970 N N . GLU A 1 118 ? 6.413 18.603 -31.059 1.00 86.31 118 GLU A N 1
ATOM 971 C CA . GLU A 1 118 ? 6.413 19.059 -29.661 1.00 86.31 118 GLU A CA 1
ATOM 972 C C . GLU A 1 118 ? 5.058 18.854 -28.974 1.00 86.31 118 GLU A C 1
ATOM 974 O O . GLU A 1 118 ? 4.998 18.444 -27.811 1.00 86.31 118 GLU A O 1
ATOM 979 N N . ASN A 1 119 ? 3.975 19.056 -29.723 1.00 88.62 119 ASN A N 1
ATOM 980 C CA . ASN A 1 119 ? 2.590 18.897 -29.287 1.00 88.62 119 ASN A CA 1
ATOM 981 C C . ASN A 1 119 ? 2.071 17.446 -29.365 1.00 88.62 119 ASN A C 1
ATOM 983 O O . ASN A 1 119 ? 0.864 17.222 -29.266 1.00 88.62 119 ASN A O 1
ATOM 987 N N . CYS A 1 120 ? 2.956 16.455 -29.529 1.00 90.44 120 CYS A N 1
ATOM 988 C CA . CYS A 1 120 ? 2.576 15.045 -29.565 1.00 90.44 120 CYS A CA 1
ATOM 989 C C . CYS A 1 120 ? 1.764 14.634 -28.321 1.00 90.44 120 CYS A C 1
ATOM 991 O O . CYS A 1 120 ? 2.195 14.800 -27.178 1.00 90.44 120 CYS A O 1
ATOM 993 N N . ASN A 1 121 ? 0.598 14.034 -28.558 1.00 88.94 121 ASN A N 1
ATOM 994 C CA . ASN A 1 121 ? -0.309 13.507 -27.538 1.00 88.94 121 ASN A CA 1
ATOM 995 C C . ASN A 1 121 ? -0.776 12.071 -27.851 1.00 88.94 121 ASN A C 1
ATOM 997 O O . ASN A 1 121 ? -1.739 11.602 -27.247 1.00 88.94 121 ASN A O 1
ATOM 1001 N N . VAL A 1 122 ? -0.082 11.357 -28.747 1.00 88.88 122 VAL A N 1
ATOM 1002 C CA . VAL A 1 122 ? -0.479 10.024 -29.238 1.00 88.88 122 VAL A CA 1
ATOM 1003 C C . VAL A 1 122 ? -0.727 9.038 -28.095 1.00 88.88 122 VAL A C 1
ATOM 1005 O O . VAL A 1 122 ? -1.772 8.401 -28.069 1.00 88.88 122 VAL A O 1
ATOM 1008 N N . CYS A 1 123 ? 0.164 8.947 -27.098 1.00 87.69 123 CYS A N 1
ATOM 1009 C CA . CYS A 1 123 ? -0.057 8.053 -25.953 1.00 87.69 123 CYS A CA 1
ATOM 1010 C C . CYS A 1 123 ? -1.339 8.410 -25.185 1.00 87.69 123 CYS A C 1
ATOM 1012 O O . CYS A 1 123 ? -2.113 7.522 -24.852 1.00 87.69 123 CYS A O 1
ATOM 1014 N N . LYS A 1 124 ? -1.624 9.700 -24.966 1.00 84.12 124 LYS A N 1
ATOM 1015 C CA . LYS A 1 124 ? -2.867 10.135 -24.303 1.00 84.12 124 LYS A CA 1
ATOM 1016 C C . LYS A 1 124 ? -4.113 9.795 -25.126 1.00 84.12 124 LYS A C 1
ATOM 1018 O O . LYS A 1 124 ? -5.157 9.521 -24.555 1.00 84.12 124 LYS A O 1
ATOM 1023 N N . GLN A 1 125 ? -4.007 9.809 -26.455 1.00 84.81 125 GLN A N 1
ATOM 1024 C CA . GLN A 1 125 ? -5.105 9.432 -27.348 1.00 84.81 125 GLN A CA 1
ATOM 1025 C C . GLN A 1 125 ? -5.324 7.918 -27.411 1.00 84.81 125 GLN A C 1
ATOM 1027 O O . GLN A 1 125 ? -6.465 7.477 -27.526 1.00 84.81 125 GLN A O 1
ATOM 1032 N N . VAL A 1 126 ? -4.246 7.132 -27.354 1.00 85.94 126 VAL A N 1
ATOM 1033 C CA . VAL A 1 126 ? -4.302 5.663 -27.358 1.00 85.94 126 VAL A CA 1
ATOM 1034 C C . VAL A 1 126 ? -4.861 5.148 -26.032 1.00 85.94 126 VAL A C 1
ATOM 1036 O O . VAL A 1 126 ? -5.750 4.302 -26.026 1.00 85.94 126 VAL A O 1
ATOM 1039 N N . PHE A 1 127 ? -4.414 5.709 -24.909 1.00 81.69 127 PHE A N 1
ATOM 1040 C CA . PHE A 1 127 ? -4.937 5.393 -23.581 1.00 81.69 127 PHE A CA 1
ATOM 1041 C C . PHE A 1 127 ? -6.111 6.315 -23.218 1.00 81.69 127 PHE A C 1
ATOM 1043 O O . PHE A 1 127 ? -6.007 7.126 -22.297 1.00 81.69 127 PHE A O 1
ATOM 1050 N N . ARG A 1 128 ? -7.223 6.209 -23.968 1.00 67.44 128 ARG A N 1
ATOM 1051 C CA . ARG A 1 128 ? -8.461 6.979 -23.704 1.00 67.44 128 ARG A CA 1
ATOM 1052 C C . ARG A 1 128 ? -8.982 6.742 -22.290 1.00 67.44 128 ARG A C 1
ATOM 1054 O O . ARG A 1 128 ? -9.387 7.680 -21.610 1.00 67.44 128 ARG A O 1
ATOM 1061 N N . GLU A 1 129 ? -8.931 5.488 -21.857 1.00 70.75 129 GLU A N 1
ATOM 1062 C CA . GLU A 1 129 ? -9.068 5.118 -20.457 1.00 70.75 129 GLU A CA 1
ATOM 1063 C C . GLU A 1 129 ? -7.679 5.072 -19.832 1.00 70.75 129 GLU A C 1
ATOM 1065 O O . GLU A 1 129 ? -6.745 4.475 -20.381 1.00 70.75 129 GLU A O 1
ATOM 1070 N N . LYS A 1 130 ? -7.533 5.728 -18.678 1.00 69.06 130 LYS A N 1
ATOM 1071 C CA . LYS A 1 130 ? -6.268 5.721 -17.953 1.00 69.06 130 LYS A CA 1
ATOM 1072 C C . LYS A 1 130 ? -5.956 4.268 -17.574 1.00 69.06 130 LYS A C 1
ATOM 1074 O O . LYS A 1 130 ? -6.820 3.616 -16.984 1.00 69.06 130 LYS A O 1
ATOM 1079 N N . PRO A 1 131 ? -4.748 3.757 -17.874 1.00 77.06 131 PRO A N 1
ATOM 1080 C CA . PRO A 1 131 ? -4.341 2.442 -17.411 1.00 77.06 131 PRO A CA 1
ATOM 1081 C C . PRO A 1 131 ? -4.542 2.345 -15.895 1.00 77.06 131 PRO A C 1
ATOM 1083 O O . PRO A 1 131 ? -4.349 3.361 -15.212 1.00 77.06 131 PRO A O 1
ATOM 1086 N N . PRO A 1 132 ? -4.917 1.163 -15.373 1.00 81.75 132 PRO A N 1
ATOM 1087 C CA . PRO A 1 132 ? -5.058 0.937 -13.943 1.00 81.75 132 PRO A CA 1
ATOM 1088 C C . PRO A 1 132 ? -3.885 1.529 -13.168 1.00 81.75 132 PRO A C 1
ATOM 1090 O O . PRO A 1 132 ? -2.722 1.263 -13.475 1.00 81.75 132 PRO A O 1
ATOM 1093 N N . ASP A 1 133 ? -4.211 2.377 -12.197 1.00 87.75 133 ASP A N 1
ATOM 1094 C CA . ASP A 1 133 ? -3.220 2.978 -11.317 1.00 87.75 133 ASP A CA 1
ATOM 1095 C C . ASP A 1 133 ? -2.573 1.849 -10.492 1.00 87.75 133 ASP A C 1
ATOM 1097 O O . ASP A 1 133 ? -3.290 1.132 -9.784 1.00 87.75 133 ASP A O 1
ATOM 1101 N N . PRO A 1 134 ? -1.247 1.653 -10.571 1.00 88.00 134 PRO A N 1
ATOM 1102 C CA . PRO A 1 134 ? -0.577 0.560 -9.872 1.00 88.00 134 PRO A CA 1
ATOM 1103 C C . PRO A 1 134 ? -0.795 0.613 -8.353 1.00 88.00 134 PRO A C 1
ATOM 1105 O O . PRO A 1 134 ? -0.949 -0.436 -7.729 1.00 88.00 134 PRO A O 1
ATOM 1108 N N . TYR A 1 135 ? -0.902 1.807 -7.762 1.00 92.75 135 TYR A N 1
ATOM 1109 C CA . TYR A 1 135 ? -1.190 1.960 -6.335 1.00 92.75 135 TYR A CA 1
ATOM 1110 C C . TYR A 1 135 ? -2.627 1.541 -5.986 1.00 92.75 135 TYR A C 1
ATOM 1112 O O . TYR A 1 135 ? -2.884 1.057 -4.884 1.00 92.75 135 TYR A O 1
ATOM 1120 N N . ILE A 1 136 ? -3.576 1.693 -6.921 1.00 94.19 136 ILE A N 1
ATOM 1121 C CA . ILE A 1 136 ? -4.943 1.175 -6.756 1.00 94.19 136 ILE A CA 1
ATOM 1122 C C . ILE A 1 136 ? -4.929 -0.353 -6.799 1.00 94.19 136 ILE A C 1
ATOM 1124 O O . ILE A 1 136 ? -5.585 -0.979 -5.973 1.00 94.19 136 ILE A O 1
ATOM 1128 N N . MET A 1 137 ? -4.148 -0.960 -7.696 1.00 91.12 137 MET A N 1
ATOM 1129 C CA . MET A 1 137 ? -4.037 -2.421 -7.780 1.00 91.12 137 MET A CA 1
ATOM 1130 C C . MET A 1 137 ? -3.440 -3.044 -6.507 1.00 91.12 137 MET A C 1
ATOM 1132 O O . MET A 1 137 ? -3.899 -4.097 -6.056 1.00 91.12 137 MET A O 1
ATOM 1136 N N . GLU A 1 138 ? -2.426 -2.402 -5.921 1.00 91.00 138 GLU A N 1
ATOM 1137 C CA . GLU A 1 138 ? -1.844 -2.795 -4.628 1.00 91.00 138 GLU A CA 1
ATOM 1138 C C . GLU A 1 138 ? -2.875 -2.701 -3.502 1.00 91.00 138 GLU A C 1
ATOM 1140 O O . GLU A 1 138 ? -3.079 -3.639 -2.728 1.00 91.00 138 GLU A O 1
ATOM 1145 N N . PHE A 1 139 ? -3.583 -1.573 -3.448 1.00 96.19 139 PHE A N 1
ATOM 1146 C CA . PHE A 1 139 ? -4.647 -1.353 -2.483 1.00 96.19 139 PHE A CA 1
ATOM 1147 C C . PHE A 1 139 ? -5.760 -2.402 -2.606 1.00 96.19 139 PHE A C 1
ATOM 1149 O O . PHE A 1 139 ? -6.193 -2.954 -1.595 1.00 96.19 139 PHE A O 1
ATOM 1156 N N . GLU A 1 140 ? -6.208 -2.705 -3.828 1.00 95.31 140 GLU A N 1
ATOM 1157 C CA . GLU A 1 140 ? -7.210 -3.740 -4.102 1.00 95.31 140 GLU A CA 1
ATOM 1158 C C . GLU A 1 140 ? -6.758 -5.112 -3.595 1.00 95.31 140 GLU A C 1
ATOM 1160 O O . GLU A 1 140 ? -7.567 -5.869 -3.062 1.00 95.31 140 GLU A O 1
ATOM 1165 N N . GLU A 1 141 ? -5.469 -5.436 -3.698 1.00 92.00 141 GLU A N 1
ATOM 1166 C CA . GLU A 1 141 ? -4.923 -6.681 -3.158 1.00 92.00 141 GLU A CA 1
ATOM 1167 C C . GLU A 1 141 ? -5.087 -6.767 -1.641 1.00 92.00 141 GLU A C 1
ATOM 1169 O O . GLU A 1 141 ? -5.624 -7.743 -1.110 1.00 92.00 141 GLU A O 1
ATOM 1174 N N . ALA A 1 142 ? -4.634 -5.732 -0.935 1.00 95.50 142 ALA A N 1
ATOM 1175 C CA . ALA A 1 142 ? -4.730 -5.657 0.513 1.00 95.50 142 ALA A CA 1
ATOM 1176 C C . ALA A 1 142 ? -6.189 -5.654 0.990 1.00 95.50 142 ALA A C 1
ATOM 1178 O O . ALA A 1 142 ? -6.530 -6.369 1.936 1.00 95.50 142 ALA A O 1
ATOM 1179 N N . LEU A 1 143 ? -7.054 -4.910 0.295 1.00 97.00 143 LEU A N 1
ATOM 1180 C CA . LEU A 1 143 ? -8.494 -4.896 0.525 1.00 97.00 143 LEU A CA 1
ATOM 1181 C C . LEU A 1 143 ? -9.077 -6.306 0.397 1.00 97.00 143 LEU A C 1
ATOM 1183 O O . LEU A 1 143 ? -9.743 -6.770 1.322 1.00 97.00 143 LEU A O 1
ATOM 1187 N N . ASN A 1 144 ? -8.786 -7.002 -0.707 1.00 95.50 144 ASN A N 1
ATOM 1188 C CA . ASN A 1 144 ? -9.297 -8.344 -0.985 1.00 95.50 144 ASN A 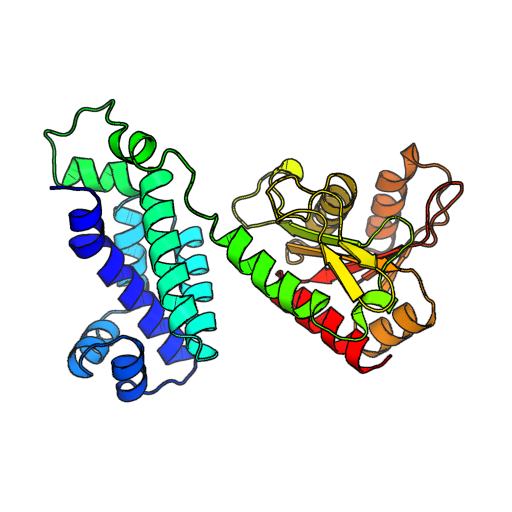CA 1
ATOM 1189 C C . ASN A 1 144 ? -8.891 -9.354 0.088 1.00 95.50 144 ASN A C 1
ATOM 1191 O O . ASN A 1 144 ? -9.716 -10.178 0.485 1.00 95.50 144 ASN A O 1
ATOM 1195 N N . ARG A 1 145 ? -7.667 -9.261 0.624 1.00 95.44 145 ARG A N 1
ATOM 1196 C CA . ARG A 1 145 ? -7.224 -10.101 1.750 1.00 95.44 145 ARG A CA 1
ATOM 1197 C C . ARG A 1 145 ? -8.115 -9.917 2.978 1.00 95.44 145 ARG A C 1
ATOM 1199 O O . ARG A 1 145 ? -8.504 -10.905 3.591 1.00 95.44 145 ARG A O 1
ATOM 1206 N N . ILE A 1 146 ? -8.457 -8.672 3.315 1.00 96.69 146 ILE A N 1
ATOM 1207 C CA . ILE A 1 146 ? -9.299 -8.353 4.474 1.00 96.69 146 ILE A CA 1
ATOM 1208 C C . ILE A 1 146 ? -10.741 -8.808 4.237 1.00 96.69 146 ILE A C 1
ATOM 1210 O O . ILE A 1 146 ? -11.288 -9.539 5.059 1.00 96.69 146 ILE A O 1
ATOM 1214 N N . ILE A 1 147 ? -11.365 -8.407 3.123 1.00 95.75 147 ILE A N 1
ATOM 1215 C CA . ILE A 1 147 ? -12.798 -8.669 2.893 1.00 95.75 147 ILE A CA 1
ATOM 1216 C C . ILE A 1 147 ? -13.104 -10.145 2.619 1.00 95.75 147 ILE A C 1
ATOM 1218 O O . ILE A 1 147 ? -14.216 -10.593 2.884 1.00 95.75 147 ILE A O 1
ATOM 1222 N N . SER A 1 148 ? -12.126 -10.917 2.137 1.00 95.12 148 SER A N 1
ATOM 1223 C CA . SER A 1 148 ? -12.289 -12.362 1.926 1.00 95.12 148 SER A CA 1
ATOM 1224 C C . SER A 1 148 ? -12.228 -13.160 3.229 1.00 95.12 148 SER A C 1
ATOM 1226 O O . SER A 1 148 ? -12.543 -14.349 3.238 1.00 95.12 148 SER A O 1
ATOM 1228 N N . HIS A 1 149 ? -11.827 -12.539 4.343 1.00 96.56 149 HIS A N 1
ATOM 1229 C CA . HIS A 1 149 ? -11.755 -13.234 5.618 1.00 96.56 149 HIS A CA 1
ATOM 1230 C C . HIS A 1 149 ? -13.171 -13.539 6.156 1.00 96.56 149 HIS A C 1
ATOM 1232 O O . HIS A 1 149 ? -13.969 -12.610 6.324 1.00 96.56 149 HIS A O 1
ATOM 1238 N N . PRO A 1 150 ? -13.495 -14.794 6.540 1.00 95.06 150 PRO A N 1
ATOM 1239 C CA . PRO A 1 150 ? -14.856 -15.190 6.927 1.00 95.06 150 PRO A CA 1
ATOM 1240 C C . PRO A 1 150 ? -15.463 -14.393 8.086 1.00 95.06 150 PRO A C 1
ATOM 1242 O O . PRO A 1 150 ? -16.677 -14.307 8.207 1.00 95.06 150 PRO A O 1
ATOM 1245 N N . LYS A 1 151 ? -14.623 -13.819 8.957 1.00 96.69 151 LYS A N 1
ATOM 1246 C CA . LYS A 1 151 ? -15.035 -13.027 10.132 1.00 96.69 151 LYS A CA 1
ATOM 1247 C C . LYS A 1 151 ? -14.967 -11.508 9.926 1.00 96.69 151 LYS A C 1
ATOM 1249 O O . LYS A 1 151 ? -15.236 -10.770 10.869 1.00 96.69 151 LYS A O 1
ATOM 1254 N N . ALA A 1 152 ? -14.620 -11.024 8.730 1.00 97.19 152 ALA A N 1
ATOM 1255 C CA . ALA A 1 152 ? -14.432 -9.592 8.473 1.00 97.19 152 ALA A CA 1
ATOM 1256 C C . ALA A 1 152 ? -15.690 -8.750 8.743 1.00 97.19 152 ALA A C 1
ATOM 1258 O O . ALA A 1 152 ? -15.586 -7.618 9.210 1.00 97.19 152 ALA A O 1
ATOM 1259 N N . TYR A 1 153 ? -16.880 -9.332 8.571 1.00 97.25 153 TYR A N 1
ATOM 1260 C CA . TYR A 1 153 ? -18.157 -8.691 8.899 1.00 97.25 153 TYR A CA 1
ATOM 1261 C C . TYR A 1 153 ? -18.281 -8.251 10.370 1.00 97.25 153 TYR A C 1
ATOM 1263 O O . TYR A 1 153 ? -19.067 -7.356 10.666 1.00 97.25 153 TYR A O 1
ATOM 1271 N N . LYS A 1 154 ? -17.520 -8.851 11.300 1.00 96.94 154 LYS A N 1
ATOM 1272 C CA . LYS A 1 154 ? -17.525 -8.473 12.725 1.00 96.94 154 LYS A CA 1
ATOM 1273 C C . LYS A 1 154 ? -16.863 -7.114 12.986 1.00 96.94 154 LYS A C 1
ATOM 1275 O O . LYS A 1 154 ? -17.093 -6.515 14.037 1.00 96.94 154 LYS A O 1
ATOM 1280 N N . LEU A 1 155 ? -16.025 -6.649 12.058 1.00 97.50 155 LEU A N 1
ATOM 1281 C CA . LEU A 1 155 ? -15.270 -5.403 12.181 1.00 97.50 155 LEU A CA 1
ATOM 1282 C C . LEU A 1 155 ? -16.001 -4.185 11.605 1.00 97.50 155 LEU A C 1
ATOM 1284 O O . LEU A 1 155 ? -15.479 -3.080 11.703 1.00 97.50 155 LEU A O 1
ATOM 1288 N N . VAL A 1 156 ? -17.166 -4.363 10.982 1.00 97.75 156 VAL A N 1
ATOM 1289 C CA . VAL A 1 156 ? -17.851 -3.286 10.257 1.00 97.75 156 VAL A CA 1
ATOM 1290 C C . VAL A 1 156 ? -18.662 -2.417 11.231 1.00 97.75 156 VAL A C 1
ATOM 1292 O O . VAL A 1 156 ? -19.519 -2.975 11.916 1.00 97.75 156 VAL A O 1
ATOM 1295 N N . PRO A 1 157 ? -18.396 -1.098 11.323 1.00 97.31 157 PRO A N 1
ATOM 1296 C CA . PRO A 1 157 ? -19.234 -0.153 12.068 1.00 97.31 157 PRO A CA 1
ATOM 1297 C C . PRO A 1 157 ? -20.554 0.131 11.334 1.00 97.31 157 PRO A C 1
ATOM 1299 O O . PRO A 1 157 ? -20.669 -0.165 10.142 1.00 97.31 157 PRO A O 1
ATOM 1302 N N . GLU A 1 158 ? -21.514 0.765 12.003 1.00 96.25 158 GLU A N 1
ATOM 1303 C CA . GLU A 1 158 ? -22.817 1.117 11.417 1.00 96.25 158 GLU A CA 1
ATOM 1304 C C . GLU A 1 158 ? -22.668 2.113 10.259 1.00 96.25 158 GLU A C 1
ATOM 1306 O O . GLU A 1 158 ? -23.289 1.957 9.207 1.00 96.25 158 GLU A O 1
ATOM 1311 N N . VAL A 1 159 ? -21.749 3.080 10.373 1.00 95.44 159 VAL A N 1
ATOM 1312 C CA . VAL A 1 159 ? -21.407 3.987 9.260 1.00 95.44 159 VAL A CA 1
ATOM 1313 C C . VAL A 1 159 ? -20.658 3.301 8.109 1.00 95.44 159 VAL A C 1
ATOM 1315 O O . VAL A 1 159 ? -20.307 3.963 7.131 1.00 95.44 159 VAL A O 1
ATOM 1318 N N . GLY A 1 160 ? -20.357 2.005 8.211 1.00 96.88 160 GLY A N 1
ATOM 1319 C CA . GLY A 1 160 ? -19.562 1.243 7.254 1.00 96.88 160 GLY A CA 1
ATOM 1320 C C . GLY A 1 160 ? -18.054 1.462 7.403 1.00 96.88 160 GLY A C 1
ATOM 1321 O O . GLY A 1 160 ? -17.572 2.556 7.715 1.00 96.88 160 GLY A O 1
ATOM 1322 N N . MET A 1 161 ? -17.286 0.408 7.137 1.00 96.69 161 MET A N 1
ATOM 1323 C CA . MET A 1 161 ? -15.825 0.408 7.205 1.00 96.69 161 MET A CA 1
ATOM 1324 C C . MET A 1 161 ? -15.230 1.086 5.970 1.00 96.69 161 MET A C 1
ATOM 1326 O O . MET A 1 161 ? -15.749 0.958 4.868 1.00 96.69 161 MET A O 1
ATOM 1330 N N . ASN A 1 162 ? -14.102 1.771 6.106 1.00 96.62 162 ASN A N 1
ATOM 1331 C CA . ASN A 1 162 ? -13.318 2.219 4.967 1.00 96.62 162 ASN A CA 1
ATOM 1332 C C . ASN A 1 162 ? -11.837 1.928 5.195 1.00 96.62 162 ASN A C 1
ATOM 1334 O O . ASN A 1 162 ? -11.370 1.921 6.332 1.00 96.62 162 ASN A O 1
ATOM 1338 N N . ILE A 1 163 ? -11.120 1.711 4.099 1.00 97.75 163 ILE A N 1
ATOM 1339 C CA . ILE A 1 163 ? -9.663 1.618 4.064 1.00 97.75 163 ILE A CA 1
ATOM 1340 C C . ILE A 1 163 ? -9.185 2.789 3.217 1.00 97.75 163 ILE A C 1
ATOM 1342 O O . ILE A 1 163 ? -9.766 3.076 2.172 1.00 97.75 163 ILE A O 1
ATOM 1346 N N . VAL A 1 164 ? -8.144 3.475 3.668 1.00 98.38 164 VAL A N 1
ATOM 1347 C CA . VAL A 1 164 ? -7.516 4.575 2.946 1.00 98.38 164 VAL A CA 1
ATOM 1348 C C . VAL A 1 164 ? -6.026 4.330 2.841 1.00 98.38 164 VAL A C 1
ATOM 1350 O O . VAL A 1 164 ? -5.399 3.909 3.808 1.00 98.38 164 VAL A O 1
ATOM 1353 N N . TYR A 1 165 ? -5.462 4.639 1.682 1.00 98.56 165 TYR A N 1
ATOM 1354 C CA . TYR A 1 165 ? -4.035 4.626 1.413 1.00 98.56 165 TYR A CA 1
ATOM 1355 C C . TYR A 1 165 ? -3.598 5.968 0.831 1.00 98.56 165 TYR A C 1
ATOM 1357 O O . TYR A 1 165 ? -4.194 6.477 -0.114 1.00 98.56 165 TYR A O 1
ATOM 1365 N N . SER A 1 166 ? -2.554 6.550 1.408 1.00 98.12 166 SER A N 1
ATOM 1366 C CA . SER A 1 166 ? -1.843 7.711 0.893 1.00 98.12 166 SER A CA 1
ATOM 1367 C C . SER A 1 166 ? -0.670 7.212 0.049 1.00 98.12 166 SER A C 1
ATOM 1369 O O . SER A 1 166 ? 0.393 6.941 0.616 1.00 98.12 166 SER A O 1
ATOM 1371 N N . PRO A 1 167 ? -0.830 7.077 -1.281 1.00 95.38 167 PRO A N 1
ATOM 1372 C CA . PRO A 1 167 ? 0.288 6.705 -2.128 1.00 95.38 167 PRO A CA 1
ATOM 1373 C C . PRO A 1 167 ? 1.352 7.815 -2.109 1.00 95.38 167 PRO A C 1
ATOM 1375 O O . PRO A 1 167 ? 1.022 8.976 -1.845 1.00 95.38 167 PRO A O 1
ATOM 1378 N N . PRO A 1 168 ? 2.629 7.506 -2.375 1.00 91.38 168 PRO A N 1
ATOM 1379 C CA . PRO A 1 168 ? 3.709 8.482 -2.195 1.00 91.38 168 PRO A CA 1
ATOM 1380 C C . PRO A 1 168 ? 3.680 9.668 -3.163 1.00 91.38 168 PRO A C 1
ATOM 1382 O O . PRO A 1 168 ? 4.339 10.672 -2.918 1.00 91.38 168 PRO A O 1
ATOM 1385 N N . ASP A 1 169 ? 2.928 9.563 -4.258 1.00 88.44 169 ASP A N 1
ATOM 1386 C CA . ASP A 1 169 ? 2.685 10.664 -5.190 1.00 88.44 169 ASP A CA 1
ATOM 1387 C C . ASP A 1 169 ? 1.537 11.594 -4.746 1.00 88.44 169 ASP A C 1
ATOM 1389 O O . ASP A 1 169 ? 1.377 12.676 -5.313 1.00 88.44 169 ASP A O 1
ATOM 1393 N N . ALA A 1 170 ? 0.754 11.208 -3.730 1.00 94.00 170 ALA A N 1
ATOM 1394 C CA . ALA A 1 170 ? -0.350 12.009 -3.217 1.00 94.00 170 ALA A CA 1
ATOM 1395 C C . ALA A 1 170 ? 0.140 13.132 -2.295 1.00 94.00 170 ALA A C 1
ATOM 1397 O O . ALA A 1 170 ? 0.745 12.900 -1.247 1.00 94.00 170 ALA A O 1
ATOM 1398 N N . LYS A 1 171 ? -0.220 14.366 -2.647 1.00 91.06 171 LYS A N 1
ATOM 1399 C CA . LYS A 1 171 ? 0.118 15.594 -1.914 1.00 91.06 171 LYS A CA 1
ATOM 1400 C C . LYS A 1 171 ? -0.991 16.047 -0.973 1.00 91.06 171 LYS A C 1
ATOM 1402 O O . LYS A 1 171 ? -0.739 16.812 -0.046 1.00 91.06 171 LYS A O 1
ATOM 1407 N N . LYS A 1 172 ? -2.226 15.604 -1.213 1.00 95.50 172 LYS A N 1
ATOM 1408 C CA . LYS A 1 172 ? -3.411 16.016 -0.449 1.00 95.50 172 LYS A CA 1
ATOM 1409 C C . LYS A 1 172 ? -4.374 14.848 -0.208 1.00 95.50 172 LYS A C 1
ATOM 1411 O O . LYS A 1 172 ? -4.386 13.905 -0.997 1.00 95.50 172 LYS A O 1
ATOM 1416 N N . PRO A 1 173 ? -5.243 14.922 0.819 1.00 96.38 173 PRO A N 1
ATOM 1417 C CA . PRO A 1 173 ? -6.171 13.837 1.156 1.00 96.38 173 PRO A CA 1
ATOM 1418 C C . PRO A 1 173 ? -7.112 13.430 0.016 1.00 96.38 173 PRO A C 1
ATOM 1420 O O . PRO A 1 173 ? -7.508 12.274 -0.073 1.00 96.38 173 PRO A O 1
ATOM 1423 N N . SER A 1 174 ? -7.462 14.355 -0.886 1.00 96.62 174 SER A N 1
ATOM 1424 C CA . SER A 1 174 ? -8.310 14.049 -2.047 1.00 96.62 174 SER A CA 1
ATOM 1425 C C . SER A 1 174 ? -7.624 13.192 -3.116 1.00 96.62 174 SER A C 1
ATOM 1427 O O . SER A 1 174 ? -8.293 12.713 -4.024 1.00 96.62 174 SER A O 1
ATOM 1429 N N . GLU A 1 175 ? -6.314 12.965 -3.007 1.00 96.81 175 GLU A N 1
ATOM 1430 C CA . GLU A 1 175 ? -5.548 12.070 -3.881 1.00 96.81 175 GLU A CA 1
ATOM 1431 C C . GLU A 1 175 ? -5.324 10.688 -3.246 1.00 96.81 175 GLU A C 1
ATOM 1433 O O . GLU A 1 175 ? -4.708 9.825 -3.874 1.00 96.81 175 GLU A O 1
ATOM 1438 N N . TYR A 1 176 ? -5.817 10.465 -2.020 1.00 98.25 176 TYR A N 1
ATOM 1439 C CA . TYR A 1 176 ? -5.680 9.191 -1.313 1.00 98.25 176 TYR A CA 1
ATOM 1440 C C . TYR A 1 176 ? -6.652 8.163 -1.878 1.00 98.25 176 TYR A C 1
ATOM 1442 O O . TYR A 1 176 ? -7.789 8.483 -2.217 1.00 98.25 176 TYR A O 1
ATOM 1450 N N . ILE A 1 177 ? -6.208 6.918 -1.973 1.00 98.44 177 ILE A N 1
ATOM 1451 C CA . ILE A 1 177 ? -6.985 5.805 -2.507 1.00 98.44 177 ILE A CA 1
ATOM 1452 C C . ILE A 1 177 ? -7.887 5.265 -1.405 1.00 98.44 177 ILE A C 1
ATOM 1454 O O . ILE A 1 177 ? -7.427 5.040 -0.289 1.00 98.44 177 ILE A O 1
ATOM 1458 N N . ALA A 1 178 ? -9.166 5.070 -1.705 1.00 98.19 178 ALA A N 1
ATOM 1459 C CA . ALA A 1 178 ? -10.137 4.527 -0.764 1.00 98.19 178 ALA A CA 1
ATOM 1460 C C . ALA A 1 178 ? -11.316 3.871 -1.488 1.00 98.19 178 ALA A C 1
ATOM 1462 O O . ALA A 1 178 ? -11.452 3.999 -2.705 1.00 98.19 178 ALA A O 1
ATOM 1463 N N . VAL A 1 179 ? -12.201 3.213 -0.734 1.00 97.69 179 VAL A N 1
ATOM 1464 C CA . VAL A 1 179 ? -13.423 2.599 -1.275 1.00 97.69 179 VAL A CA 1
ATOM 1465 C C . VAL A 1 179 ? -14.575 3.618 -1.261 1.00 97.69 179 VAL A C 1
ATOM 1467 O O . VAL A 1 179 ? -15.039 3.986 -0.172 1.00 97.69 179 VAL A O 1
ATOM 1470 N N . PRO A 1 180 ? -15.069 4.080 -2.429 1.00 95.75 180 PRO A N 1
ATOM 1471 C CA . PRO A 1 180 ? -16.258 4.921 -2.496 1.00 95.75 180 PRO A CA 1
ATOM 1472 C C . PRO A 1 180 ? -17.487 4.105 -2.080 1.00 95.75 180 PRO A C 1
ATOM 1474 O O . PRO A 1 180 ? -17.584 2.913 -2.364 1.00 95.75 180 PRO A O 1
ATOM 1477 N N . GLY A 1 181 ? -18.411 4.730 -1.351 1.00 91.94 181 GLY A N 1
ATOM 1478 C CA . GLY A 1 181 ? -19.569 4.029 -0.778 1.00 91.94 181 GLY A CA 1
ATOM 1479 C C . GLY A 1 181 ? -19.242 3.100 0.401 1.00 91.94 181 GLY A C 1
ATOM 1480 O O . GLY A 1 181 ? -20.171 2.572 1.000 1.00 91.94 181 GLY A O 1
ATOM 1481 N N . ARG A 1 182 ? -17.959 2.983 0.793 1.00 96.25 182 ARG A N 1
ATOM 1482 C CA . ARG A 1 182 ? -17.459 2.184 1.929 1.00 96.25 182 ARG A CA 1
ATOM 1483 C C . ARG A 1 182 ? -17.583 0.665 1.728 1.00 96.25 182 ARG A C 1
ATOM 1485 O O . ARG A 1 182 ? -17.942 0.165 0.664 1.00 96.25 182 ARG A O 1
ATOM 1492 N N . ILE A 1 183 ? -17.189 -0.068 2.762 1.00 97.31 183 ILE A N 1
ATOM 1493 C CA . ILE A 1 183 ? -17.266 -1.518 2.892 1.00 97.31 183 ILE A CA 1
ATOM 1494 C C . ILE A 1 183 ? -18.338 -1.810 3.941 1.00 97.31 183 ILE A C 1
ATOM 1496 O O . ILE A 1 183 ? -18.185 -1.464 5.115 1.00 97.31 183 ILE A O 1
ATOM 1500 N N . VAL A 1 184 ? -19.433 -2.422 3.507 1.00 96.75 184 VAL A N 1
ATOM 1501 C CA . VAL A 1 184 ? -20.628 -2.649 4.325 1.00 96.75 184 VAL A CA 1
ATOM 1502 C C . VAL A 1 184 ? -20.791 -4.123 4.664 1.00 96.75 184 VAL A C 1
ATOM 1504 O O . VAL A 1 184 ? -20.293 -5.008 3.965 1.00 96.75 184 VAL A O 1
ATOM 1507 N N . LYS A 1 185 ? -21.501 -4.390 5.756 1.00 95.88 185 LYS A N 1
ATOM 1508 C CA . LYS A 1 185 ? -21.863 -5.737 6.180 1.00 95.88 185 LYS A CA 1
ATOM 1509 C C . LYS A 1 185 ? -23.107 -6.190 5.415 1.00 95.88 185 LYS A C 1
ATOM 1511 O O . LYS A 1 185 ? -24.125 -5.511 5.442 1.00 95.88 185 LYS A O 1
ATOM 1516 N N . MET A 1 186 ? -23.037 -7.364 4.792 1.00 91.50 186 MET A N 1
ATOM 1517 C CA . MET A 1 186 ? -24.192 -8.062 4.226 1.00 91.50 186 MET A CA 1
ATOM 1518 C C . MET A 1 186 ? -24.244 -9.469 4.821 1.00 91.50 186 MET A C 1
ATOM 1520 O O . MET A 1 186 ? -23.477 -10.355 4.436 1.00 91.50 186 MET A O 1
ATOM 1524 N N . ASN A 1 187 ? -25.131 -9.668 5.799 1.00 90.44 187 ASN A N 1
ATOM 1525 C CA . ASN A 1 187 ? -25.183 -10.874 6.631 1.00 90.44 187 ASN A CA 1
ATOM 1526 C C . ASN A 1 187 ? -23.816 -11.161 7.290 1.00 90.44 187 ASN A C 1
ATOM 1528 O O . ASN A 1 187 ? -23.267 -10.313 7.994 1.00 90.44 187 ASN A O 1
ATOM 1532 N N . ASN A 1 188 ? -23.253 -12.344 7.032 1.00 91.06 188 ASN A N 1
ATOM 1533 C CA . ASN A 1 188 ? -21.948 -12.784 7.531 1.00 91.06 188 ASN A CA 1
ATOM 1534 C C . ASN A 1 188 ? -20.818 -12.530 6.516 1.00 91.06 188 ASN A C 1
ATOM 1536 O O . ASN A 1 188 ? -19.807 -13.229 6.518 1.00 91.06 188 ASN A O 1
ATOM 1540 N N . LYS A 1 189 ? -20.995 -11.566 5.608 1.00 92.06 189 LYS A N 1
ATOM 1541 C CA . LYS A 1 189 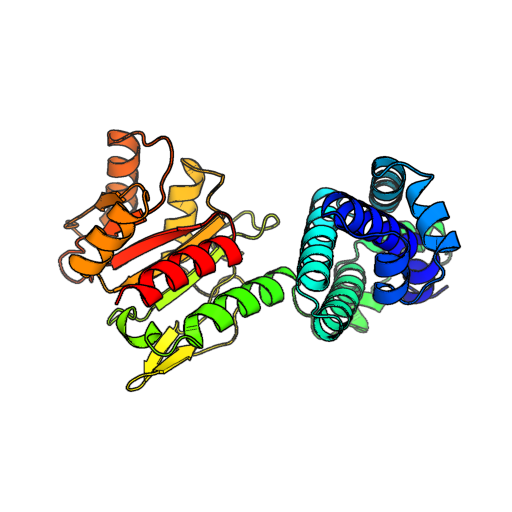? -19.993 -11.159 4.617 1.00 92.06 189 LYS A CA 1
ATOM 1542 C C . LYS A 1 189 ? -19.829 -9.643 4.612 1.00 92.06 189 LYS A C 1
ATOM 1544 O O . LYS A 1 189 ? -20.646 -8.904 5.160 1.00 92.06 189 LYS A O 1
ATOM 1549 N N . VAL A 1 190 ? -18.755 -9.196 3.979 1.00 95.62 190 VAL A N 1
ATOM 1550 C CA . VAL A 1 190 ? -18.473 -7.786 3.697 1.00 95.62 190 VAL A CA 1
ATOM 1551 C C . VAL A 1 190 ? -18.486 -7.558 2.198 1.00 95.62 190 VAL A C 1
ATOM 1553 O O . VAL A 1 190 ? -18.032 -8.410 1.437 1.00 95.62 190 VAL A O 1
ATOM 1556 N N . ILE A 1 191 ? -19.001 -6.404 1.787 1.00 94.12 191 ILE A N 1
ATOM 1557 C CA . ILE A 1 191 ? -19.075 -5.987 0.389 1.00 94.12 191 ILE A CA 1
ATOM 1558 C C . ILE A 1 191 ? -18.490 -4.584 0.281 1.00 94.12 191 ILE A C 1
ATOM 1560 O O . ILE A 1 191 ? -18.933 -3.669 0.973 1.00 94.12 191 ILE A O 1
ATOM 1564 N N . ALA A 1 192 ? -17.495 -4.414 -0.587 1.00 96.25 192 ALA A N 1
ATOM 1565 C CA . ALA A 1 192 ? -17.061 -3.095 -1.029 1.00 96.25 192 ALA A CA 1
ATOM 1566 C C . ALA A 1 192 ? -18.095 -2.558 -2.029 1.00 96.25 192 ALA A C 1
ATOM 1568 O O . ALA A 1 192 ? -18.347 -3.202 -3.046 1.00 96.25 192 ALA A O 1
ATOM 1569 N N . VAL A 1 193 ? -18.715 -1.414 -1.727 1.00 94.56 193 VAL A N 1
ATOM 1570 C CA . VAL A 1 193 ? -19.819 -0.867 -2.539 1.00 94.56 193 VAL A CA 1
ATOM 1571 C C . VAL A 1 193 ? -19.339 -0.433 -3.924 1.00 94.56 193 VAL A C 1
ATOM 1573 O O . VAL A 1 193 ? -20.031 -0.645 -4.916 1.00 94.56 193 VAL A O 1
ATOM 1576 N N . GLY A 1 194 ? -18.146 0.153 -4.001 1.00 92.88 194 GLY A N 1
ATOM 1577 C CA . GLY A 1 194 ? -17.508 0.527 -5.256 1.00 92.88 194 GLY A CA 1
ATOM 1578 C C . GLY A 1 194 ? -16.084 -0.002 -5.364 1.00 92.88 194 GLY A C 1
ATOM 1579 O O . GLY A 1 194 ? -15.489 -0.466 -4.390 1.00 92.88 194 GLY A O 1
ATOM 1580 N N . ARG A 1 195 ? -15.516 0.099 -6.568 1.00 93.81 195 ARG A N 1
ATOM 1581 C CA . ARG A 1 195 ? -14.086 -0.158 -6.774 1.00 93.81 195 ARG A CA 1
ATOM 1582 C C . ARG A 1 195 ? -13.248 0.966 -6.163 1.00 93.81 195 ARG A C 1
ATOM 1584 O O . ARG A 1 195 ? -13.702 2.112 -6.179 1.00 93.81 195 ARG A O 1
ATOM 1591 N N . PRO A 1 196 ? -12.047 0.679 -5.635 1.00 96.31 196 PRO A N 1
ATOM 1592 C CA . PRO A 1 196 ? -11.198 1.710 -5.064 1.00 96.31 196 PRO A CA 1
ATOM 1593 C C . PRO A 1 196 ? -10.819 2.789 -6.078 1.00 96.31 196 PRO A C 1
ATOM 1595 O O . PRO A 1 196 ? -10.498 2.507 -7.230 1.00 96.31 196 PRO A O 1
ATOM 1598 N N . VAL A 1 197 ? -10.837 4.039 -5.624 1.00 95.50 197 VAL A N 1
ATOM 1599 C CA . VAL A 1 197 ? -10.477 5.216 -6.422 1.00 95.50 197 VAL A CA 1
ATOM 1600 C C . VAL A 1 197 ? -9.694 6.205 -5.570 1.00 95.50 197 VAL A C 1
ATOM 1602 O O . VAL A 1 197 ? -9.824 6.232 -4.342 1.00 95.50 197 VAL A O 1
ATOM 1605 N N . ARG A 1 198 ? -8.912 7.073 -6.216 1.00 95.94 198 ARG A N 1
ATOM 1606 C CA . ARG A 1 198 ? -8.388 8.270 -5.549 1.00 95.94 198 ARG A CA 1
ATOM 1607 C C . ARG A 1 198 ? -9.545 9.189 -5.153 1.00 95.94 198 ARG A C 1
ATOM 1609 O O . ARG A 1 198 ? -10.490 9.362 -5.916 1.00 95.94 198 ARG A O 1
ATOM 1616 N N . GLY A 1 199 ? -9.485 9.748 -3.950 1.00 96.56 199 GLY A N 1
ATOM 1617 C CA . GLY A 1 199 ? -10.535 10.588 -3.379 1.00 96.56 199 GLY A CA 1
ATOM 1618 C C . GLY A 1 199 ? -11.777 9.827 -2.904 1.00 96.56 199 GLY A C 1
ATOM 1619 O O . GLY A 1 199 ? -12.780 10.461 -2.586 1.00 96.56 199 GLY A O 1
ATOM 1620 N N 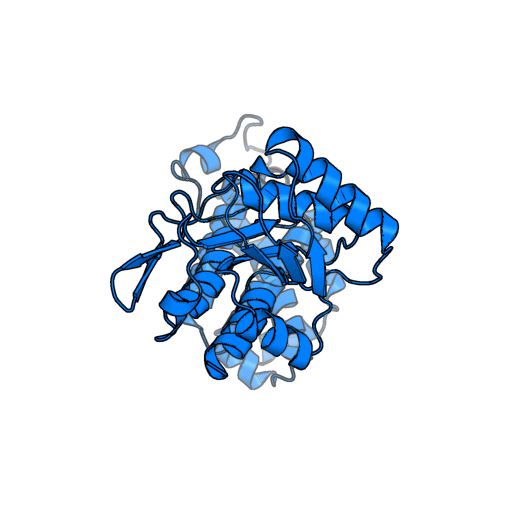. GLY A 1 200 ? -11.735 8.490 -2.814 1.00 95.88 200 GLY A N 1
ATOM 1621 C CA . GLY A 1 200 ? -12.899 7.659 -2.466 1.00 95.88 200 GLY A CA 1
ATOM 1622 C C . GLY A 1 200 ? -13.430 7.828 -1.031 1.00 95.88 200 GLY A C 1
ATOM 1623 O O . GLY A 1 200 ? -14.507 7.332 -0.710 1.00 95.88 200 GLY A O 1
ATOM 1624 N N . SER A 1 201 ? -12.699 8.520 -0.150 1.00 97.12 201 SER A N 1
ATOM 1625 C CA . SER A 1 201 ? -13.102 8.780 1.237 1.00 97.12 201 SER A CA 1
ATOM 1626 C C . SER A 1 201 ? -12.603 10.138 1.702 1.00 97.12 201 SER A C 1
ATOM 1628 O O . SER A 1 201 ? -11.402 10.383 1.723 1.00 97.12 201 SER A O 1
ATOM 1630 N N . ARG A 1 202 ? -13.514 11.018 2.131 1.00 95.50 202 ARG A N 1
ATOM 1631 C CA . ARG A 1 202 ? -13.144 12.331 2.683 1.00 95.50 202 ARG A CA 1
ATOM 1632 C C . ARG A 1 202 ? -12.755 12.246 4.158 1.00 95.50 202 ARG A C 1
ATOM 1634 O O . ARG A 1 202 ? -11.727 12.782 4.547 1.00 95.50 202 ARG A O 1
ATOM 1641 N N . HIS A 1 203 ? -13.577 11.582 4.972 1.00 94.81 203 HIS A N 1
ATOM 1642 C CA . HIS A 1 203 ? -13.411 11.539 6.432 1.00 94.81 203 HIS A CA 1
ATOM 1643 C C . HIS A 1 203 ? -12.147 10.782 6.841 1.00 94.81 203 HIS A C 1
ATOM 1645 O O . HIS A 1 203 ? -11.240 11.348 7.437 1.00 94.81 203 HIS A O 1
ATOM 1651 N N . THR A 1 204 ? -12.038 9.514 6.445 1.00 97.00 204 THR A N 1
ATOM 1652 C CA . THR A 1 204 ? -10.902 8.667 6.829 1.00 97.00 204 THR A CA 1
ATOM 1653 C C . THR A 1 204 ? -9.582 9.176 6.236 1.00 97.00 204 THR A C 1
ATOM 1655 O O . THR A 1 204 ? -8.544 9.074 6.885 1.00 97.00 204 THR A O 1
ATOM 1658 N N . ALA A 1 205 ? -9.606 9.788 5.043 1.00 97.94 205 ALA A N 1
ATOM 1659 C CA . ALA A 1 205 ? -8.410 10.398 4.459 1.00 97.94 205 ALA A CA 1
ATOM 1660 C C . ALA A 1 205 ? -7.915 11.610 5.251 1.00 97.94 205 ALA A C 1
ATOM 1662 O O . ALA A 1 205 ? -6.707 11.772 5.405 1.00 97.94 205 ALA A O 1
ATOM 1663 N N . LYS A 1 206 ? -8.822 12.430 5.795 1.00 96.88 206 LYS A N 1
ATOM 1664 C CA . LYS A 1 206 ? -8.443 13.521 6.700 1.00 96.88 206 LYS A CA 1
ATOM 1665 C C . LYS A 1 206 ? -7.808 13.001 7.988 1.00 96.88 206 LYS A C 1
ATOM 1667 O O . LYS A 1 206 ? -6.797 13.547 8.409 1.00 96.88 206 LYS A O 1
ATOM 1672 N N . ILE A 1 207 ? -8.342 11.926 8.569 1.00 97.69 207 ILE A N 1
ATOM 1673 C CA . ILE A 1 207 ? -7.767 11.323 9.782 1.00 97.69 207 ILE A CA 1
ATOM 1674 C C . ILE A 1 207 ? -6.359 10.788 9.524 1.00 97.69 207 ILE A C 1
ATOM 1676 O O . ILE A 1 207 ? -5.433 11.117 10.261 1.00 97.69 207 ILE A O 1
ATOM 1680 N N . LEU A 1 208 ? -6.167 10.042 8.430 1.00 98.31 208 LEU A N 1
ATOM 1681 C CA . LEU A 1 208 ? -4.833 9.611 8.013 1.00 98.31 208 LEU A CA 1
ATOM 1682 C C . LEU A 1 208 ? -3.903 10.811 7.781 1.00 98.31 208 LEU A C 1
ATOM 1684 O O . LEU A 1 208 ? -2.749 10.776 8.189 1.00 98.31 208 LEU A O 1
ATOM 1688 N N . PHE A 1 209 ? -4.396 11.889 7.170 1.00 97.56 209 PHE A N 1
ATOM 1689 C CA . PHE A 1 209 ? -3.610 13.099 6.940 1.00 97.56 209 PHE A CA 1
ATOM 1690 C C . PHE A 1 209 ? -3.184 13.804 8.235 1.00 97.56 209 PHE A C 1
ATOM 1692 O O . PHE A 1 209 ? -2.049 14.263 8.309 1.00 97.56 209 PHE A O 1
ATOM 1699 N N . ILE A 1 210 ? -4.049 13.866 9.255 1.00 96.38 210 ILE A N 1
ATOM 1700 C CA . ILE A 1 210 ? -3.695 14.388 10.585 1.00 96.38 210 ILE A CA 1
ATOM 1701 C C . ILE A 1 210 ? -2.580 13.533 11.191 1.00 96.38 210 ILE A C 1
ATOM 1703 O O . ILE A 1 210 ? -1.529 14.067 11.533 1.00 96.38 210 ILE A O 1
ATOM 1707 N N . VAL A 1 211 ? -2.760 12.209 11.244 1.00 96.94 211 VAL A N 1
ATOM 1708 C CA . VAL A 1 211 ? -1.761 11.283 11.802 1.00 96.94 211 VAL A CA 1
ATOM 1709 C C . VAL A 1 211 ? -0.423 11.389 11.075 1.00 96.94 211 VAL A C 1
ATOM 1711 O O . VAL A 1 211 ? 0.613 11.472 11.728 1.00 96.94 211 VAL A O 1
ATOM 1714 N N . LYS A 1 212 ? -0.430 11.491 9.742 1.00 95.31 212 LYS A N 1
ATOM 1715 C CA . LYS A 1 212 ? 0.785 11.631 8.926 1.00 95.31 212 LYS A CA 1
ATOM 1716 C C . LYS A 1 212 ? 1.635 12.855 9.253 1.00 95.31 212 LYS A C 1
ATOM 1718 O O . LYS A 1 212 ? 2.833 12.826 8.983 1.00 95.31 212 LYS A O 1
ATOM 1723 N N . LYS A 1 213 ? 1.055 13.919 9.820 1.00 94.56 213 LYS A N 1
ATOM 1724 C CA . LYS A 1 213 ? 1.826 15.092 10.269 1.00 94.56 213 LYS A CA 1
ATOM 1725 C C . LYS A 1 213 ? 2.728 14.774 11.463 1.00 94.56 213 LYS A C 1
ATOM 1727 O O . LYS A 1 213 ? 3.768 15.406 11.603 1.00 94.56 213 LYS A O 1
ATOM 1732 N N . TYR A 1 214 ? 2.342 13.804 12.293 1.00 95.31 214 TYR A N 1
ATOM 1733 C CA . TYR A 1 214 ? 3.066 13.411 13.506 1.00 95.31 214 TYR A CA 1
ATOM 1734 C C . TYR A 1 214 ? 3.820 12.085 13.335 1.00 95.31 214 TYR A C 1
ATOM 1736 O O . TYR A 1 214 ? 4.871 11.898 13.940 1.00 95.31 214 TYR A O 1
ATOM 1744 N N . ASP A 1 215 ? 3.319 11.186 12.485 1.00 95.56 215 ASP A N 1
ATOM 1745 C CA . ASP A 1 215 ? 3.952 9.914 12.132 1.00 95.56 215 ASP A CA 1
ATOM 1746 C C . ASP A 1 215 ? 3.945 9.714 10.598 1.00 95.56 215 ASP A C 1
ATOM 1748 O O . ASP A 1 215 ? 3.045 9.069 10.044 1.00 95.56 215 ASP A O 1
ATOM 1752 N N . PRO A 1 216 ? 4.943 10.269 9.877 1.00 94.00 216 PRO A N 1
ATOM 1753 C CA . PRO A 1 216 ? 5.021 10.198 8.415 1.00 94.00 216 PRO A CA 1
ATOM 1754 C C . PRO A 1 216 ? 5.151 8.777 7.852 1.00 94.00 216 PRO A C 1
ATOM 1756 O O . PRO A 1 216 ? 4.949 8.573 6.654 1.00 94.00 216 PRO A O 1
ATOM 1759 N N . TYR A 1 217 ? 5.482 7.791 8.693 1.00 94.88 217 TYR A N 1
ATOM 1760 C CA . TYR A 1 217 ? 5.602 6.396 8.280 1.00 94.88 217 TYR A CA 1
ATOM 1761 C C . TYR A 1 217 ? 4.246 5.701 8.134 1.00 94.88 217 TYR A C 1
ATOM 1763 O O . TYR A 1 217 ? 4.198 4.612 7.566 1.00 94.88 217 TYR A O 1
ATOM 1771 N N . LYS A 1 218 ? 3.146 6.295 8.614 1.00 96.81 218 LYS A N 1
ATOM 1772 C CA . LYS A 1 218 ? 1.793 5.740 8.482 1.00 96.81 218 LYS A CA 1
ATOM 1773 C C . LYS A 1 218 ? 1.154 6.185 7.175 1.00 96.81 218 LYS A C 1
ATOM 1775 O O . LYS A 1 218 ? 0.709 7.316 7.053 1.00 96.81 218 LYS A O 1
ATOM 1780 N N . ASN A 1 219 ? 1.064 5.297 6.186 1.00 97.75 219 ASN A N 1
ATOM 1781 C CA . ASN A 1 219 ? 0.463 5.628 4.888 1.00 97.75 219 ASN A CA 1
ATOM 1782 C C . ASN A 1 219 ? -0.887 4.964 4.644 1.00 97.75 219 ASN A C 1
ATOM 1784 O O . ASN A 1 219 ? -1.514 5.278 3.639 1.00 97.75 219 ASN A O 1
ATOM 1788 N N . ALA A 1 220 ? -1.359 4.087 5.526 1.00 98.44 220 ALA A N 1
ATOM 1789 C CA . ALA A 1 220 ? -2.661 3.452 5.383 1.00 98.44 220 ALA A CA 1
ATOM 1790 C C . ALA A 1 220 ? -3.470 3.527 6.682 1.00 98.44 220 ALA A C 1
ATOM 1792 O O . ALA A 1 220 ? -2.906 3.510 7.774 1.00 98.44 220 ALA A O 1
ATOM 1793 N N . CYS A 1 221 ? -4.795 3.602 6.564 1.00 98.56 221 CYS A N 1
ATOM 1794 C CA . CYS A 1 221 ? -5.730 3.625 7.686 1.00 98.56 221 CYS A CA 1
ATOM 1795 C C . CYS A 1 221 ? -6.963 2.766 7.389 1.00 98.56 221 CYS A C 1
ATOM 1797 O O . CYS A 1 221 ? -7.465 2.787 6.268 1.00 98.56 221 CYS A O 1
ATOM 1799 N N . ILE A 1 222 ? -7.477 2.045 8.385 1.00 98.62 222 ILE A N 1
ATOM 1800 C CA . ILE A 1 222 ? -8.776 1.360 8.330 1.00 98.62 222 ILE A CA 1
ATOM 1801 C C . ILE A 1 222 ? -9.631 1.760 9.527 1.00 98.62 222 ILE A C 1
ATOM 1803 O O . ILE A 1 222 ? -9.128 1.878 10.643 1.00 98.62 222 ILE A O 1
ATOM 1807 N N . THR A 1 223 ? -10.927 1.954 9.294 1.00 98.31 223 THR A N 1
ATOM 1808 C CA . THR A 1 223 ? -11.914 2.227 10.348 1.00 98.31 223 THR A CA 1
ATOM 1809 C C . THR A 1 223 ? -12.628 0.940 10.743 1.00 98.31 223 THR A C 1
ATOM 1811 O O . THR A 1 223 ? -13.306 0.338 9.912 1.00 98.31 223 THR A O 1
ATOM 1814 N N . LEU A 1 224 ? -12.540 0.545 12.002 1.00 98.31 224 LEU A N 1
ATOM 1815 C CA . LEU A 1 224 ? -13.201 -0.635 12.543 1.00 98.31 224 LEU A CA 1
ATOM 1816 C C . LEU A 1 224 ? -14.307 -0.215 13.513 1.00 98.31 224 LEU A C 1
ATOM 1818 O O . LEU A 1 224 ? -14.217 0.830 14.160 1.00 98.31 224 LEU A O 1
ATOM 1822 N N . ARG A 1 225 ? -15.318 -1.072 13.649 1.00 97.81 225 ARG A N 1
ATOM 1823 C CA . ARG A 1 225 ? -16.312 -1.012 14.724 1.00 97.81 225 ARG A CA 1
ATOM 1824 C C . ARG A 1 225 ? -15.604 -0.895 16.066 1.00 97.81 225 ARG A C 1
ATOM 1826 O O . ARG A 1 225 ? -14.696 -1.682 16.349 1.00 97.81 225 ARG A O 1
ATOM 1833 N N . TYR A 1 226 ? -16.034 0.051 16.894 1.00 97.62 226 TYR A N 1
ATOM 1834 C CA . TYR A 1 226 ? -15.526 0.127 18.252 1.00 97.62 226 TYR A CA 1
ATOM 1835 C C . TYR A 1 226 ? -16.056 -1.043 19.077 1.00 97.62 226 TYR A C 1
ATOM 1837 O O . TYR A 1 226 ? -17.257 -1.274 19.189 1.00 97.62 226 TYR A O 1
ATOM 1845 N N . ASP A 1 227 ? -15.130 -1.788 19.661 1.00 96.50 227 ASP A N 1
ATOM 1846 C CA . ASP A 1 227 ? -15.408 -2.877 20.582 1.00 96.50 227 ASP A CA 1
ATOM 1847 C C . ASP A 1 227 ? -14.237 -2.947 21.562 1.00 96.50 227 ASP A C 1
ATOM 1849 O O . ASP A 1 227 ? -13.066 -2.924 21.158 1.00 96.50 227 ASP A O 1
ATOM 1853 N N . LYS A 1 228 ? -14.535 -3.007 22.863 1.00 95.12 228 LYS A N 1
ATOM 1854 C CA . LYS A 1 228 ? -13.495 -3.028 23.894 1.00 95.12 228 LYS A CA 1
ATOM 1855 C C . LYS A 1 228 ? -12.573 -4.240 23.725 1.00 95.12 228 LYS A C 1
ATOM 1857 O O . LYS A 1 228 ? -11.363 -4.082 23.837 1.00 95.12 228 LYS A O 1
ATOM 1862 N N . ALA A 1 229 ? -13.108 -5.402 23.345 1.00 96.50 229 ALA A N 1
ATOM 1863 C CA . ALA A 1 229 ? -12.301 -6.593 23.110 1.00 96.50 229 ALA A CA 1
ATOM 1864 C C . ALA A 1 229 ? -11.386 -6.438 21.885 1.00 96.50 229 ALA A C 1
ATOM 1866 O O . ALA A 1 229 ? -10.268 -6.952 21.896 1.00 96.50 229 ALA A O 1
ATOM 1867 N N . PHE A 1 230 ? -11.815 -5.721 20.837 1.00 97.44 230 PHE A N 1
ATOM 1868 C CA . PHE A 1 230 ? -10.947 -5.429 19.687 1.00 97.44 230 PHE A CA 1
ATOM 1869 C C . PHE A 1 230 ? -9.807 -4.491 20.079 1.00 97.44 230 PHE A C 1
ATOM 1871 O O . PHE A 1 230 ? -8.657 -4.758 19.736 1.00 97.44 230 PHE A O 1
ATOM 1878 N N . LYS A 1 231 ? -10.111 -3.437 20.846 1.00 96.56 231 LYS A N 1
ATOM 1879 C CA . LYS A 1 231 ? -9.107 -2.519 21.397 1.00 96.56 231 LYS A CA 1
ATOM 1880 C C . LYS A 1 231 ? -8.076 -3.266 22.250 1.00 96.56 231 LYS A C 1
ATOM 1882 O O . LYS A 1 231 ? -6.879 -3.117 22.025 1.00 96.56 231 LYS A O 1
ATOM 1887 N N . ASP A 1 232 ? -8.529 -4.110 23.173 1.00 96.50 232 ASP A N 1
ATOM 1888 C CA . ASP A 1 232 ? -7.649 -4.852 24.081 1.00 96.50 232 ASP A CA 1
ATOM 1889 C C . ASP A 1 232 ? -6.766 -5.854 23.310 1.00 96.50 232 ASP A C 1
ATOM 1891 O O . ASP A 1 232 ? -5.560 -5.945 23.553 1.00 96.50 232 ASP A O 1
ATOM 1895 N N . LYS A 1 233 ? -7.323 -6.537 22.298 1.00 97.69 233 LYS A N 1
ATOM 1896 C CA . LYS A 1 233 ? -6.568 -7.427 21.399 1.00 97.69 233 LYS A CA 1
ATOM 1897 C C . LYS A 1 233 ? -5.506 -6.682 20.597 1.00 97.69 233 LYS A C 1
ATOM 1899 O O . LYS A 1 233 ? -4.362 -7.131 20.564 1.00 97.69 233 LYS A O 1
ATOM 1904 N N . LEU A 1 234 ? -5.838 -5.532 20.008 1.00 97.69 234 LEU A N 1
ATOM 1905 C CA . LEU A 1 234 ? -4.859 -4.683 19.316 1.00 97.69 234 LEU A CA 1
ATOM 1906 C C . LEU A 1 234 ? -3.722 -4.253 20.260 1.00 97.69 234 LEU A C 1
ATOM 1908 O O . LEU A 1 234 ? -2.556 -4.314 19.874 1.00 97.69 234 LEU A O 1
ATOM 1912 N N . GLY A 1 235 ? -4.037 -3.910 21.513 1.00 96.44 235 GLY A N 1
ATOM 1913 C CA . GLY A 1 235 ? -3.034 -3.588 22.532 1.00 96.44 235 GLY A CA 1
ATOM 1914 C C . GLY A 1 235 ? -2.127 -4.778 22.854 1.00 96.44 235 GLY A C 1
ATOM 1915 O O . GLY A 1 235 ? -0.906 -4.641 22.871 1.00 96.44 235 GLY A O 1
ATOM 1916 N N . SER A 1 236 ? -2.703 -5.976 23.005 1.00 96.56 236 SER A N 1
ATOM 1917 C CA . SER A 1 236 ? -1.941 -7.216 23.230 1.00 96.56 236 SER A CA 1
ATOM 1918 C C . SER A 1 236 ? -1.018 -7.595 22.061 1.00 96.56 236 SER A C 1
ATOM 1920 O O . SER A 1 236 ? -0.030 -8.299 22.251 1.00 96.56 236 SER A O 1
ATOM 1922 N N . MET A 1 237 ? -1.291 -7.087 20.851 1.00 96.38 237 MET A N 1
ATOM 1923 C CA . MET A 1 237 ? -0.424 -7.247 19.677 1.00 96.38 237 MET A CA 1
ATOM 1924 C C . MET A 1 237 ? 0.788 -6.299 19.682 1.00 96.38 237 MET A C 1
ATOM 1926 O O . MET A 1 237 ? 1.574 -6.334 18.732 1.00 96.38 237 MET A O 1
ATOM 1930 N N . GLY A 1 238 ? 0.937 -5.468 20.721 1.00 95.50 238 GLY A N 1
ATOM 1931 C CA . GLY A 1 238 ? 2.010 -4.485 20.876 1.00 95.50 238 GLY A CA 1
ATOM 1932 C C . GLY A 1 238 ? 1.746 -3.150 20.175 1.00 95.50 238 GLY A C 1
ATOM 1933 O O . GLY A 1 238 ? 2.669 -2.349 20.038 1.00 95.50 238 GLY A O 1
ATOM 1934 N N . LEU A 1 239 ? 0.515 -2.907 19.711 1.00 96.94 239 LEU A N 1
ATOM 1935 C CA . LEU A 1 239 ? 0.151 -1.665 19.030 1.00 96.94 239 LEU A CA 1
ATOM 1936 C C . LEU A 1 239 ? -0.141 -0.561 20.046 1.00 96.94 239 LEU A C 1
ATOM 1938 O O . LEU A 1 239 ? -0.857 -0.771 21.027 1.00 96.94 239 LEU A O 1
ATOM 1942 N N . ARG A 1 240 ? 0.384 0.639 19.791 1.00 95.44 240 ARG A N 1
ATOM 1943 C CA . ARG A 1 240 ? 0.128 1.807 20.637 1.00 95.44 240 ARG A CA 1
ATOM 1944 C C . ARG A 1 240 ? -1.247 2.396 20.365 1.00 95.44 240 ARG A C 1
ATOM 1946 O O . ARG A 1 240 ? -1.538 2.823 19.249 1.00 95.44 240 ARG A O 1
ATOM 1953 N N . ILE A 1 241 ? -2.056 2.446 21.419 1.00 96.31 241 ILE A N 1
ATOM 1954 C CA . ILE A 1 241 ? -3.430 2.939 21.382 1.00 96.31 241 ILE A CA 1
ATOM 1955 C C . ILE A 1 241 ? -3.491 4.324 22.012 1.00 96.31 241 ILE A C 1
ATOM 1957 O O . ILE A 1 241 ? -3.176 4.496 23.189 1.00 96.31 241 ILE A O 1
ATOM 1961 N N . ILE A 1 242 ? -3.958 5.287 21.231 1.00 96.50 242 ILE A N 1
ATOM 1962 C CA . ILE A 1 242 ? -4.381 6.602 21.701 1.00 96.50 242 ILE A CA 1
ATOM 1963 C C . ILE A 1 242 ? -5.895 6.565 21.865 1.00 96.50 242 ILE A C 1
ATOM 1965 O O . ILE A 1 242 ? -6.592 6.003 21.024 1.00 96.50 242 ILE A O 1
ATOM 1969 N N . LYS A 1 243 ? -6.407 7.133 22.954 1.00 96.25 243 LYS A N 1
ATOM 1970 C CA . LYS A 1 243 ? -7.849 7.296 23.156 1.00 96.25 243 LYS A CA 1
ATOM 1971 C C . LYS A 1 243 ? -8.234 8.733 22.839 1.00 96.25 243 LYS A C 1
ATOM 1973 O O . LYS A 1 243 ? -7.530 9.644 23.268 1.00 96.25 2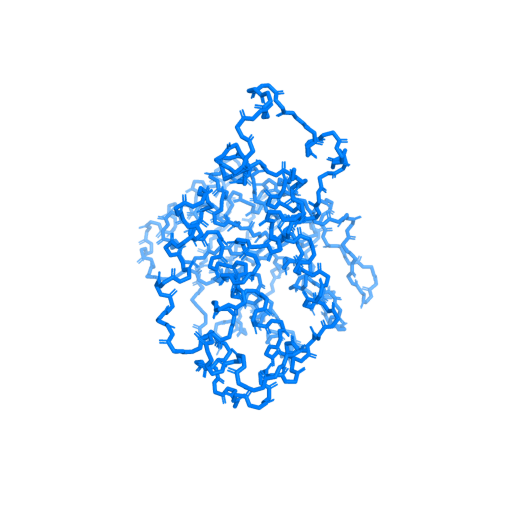43 LYS A O 1
ATOM 1978 N N . THR A 1 244 ? -9.328 8.907 22.114 1.00 95.94 244 THR A N 1
ATOM 1979 C CA . THR A 1 244 ? -9.915 10.210 21.775 1.00 95.94 244 THR A CA 1
ATOM 1980 C C . THR A 1 244 ? -11.410 10.189 22.057 1.00 95.94 244 THR A C 1
ATOM 1982 O O . THR A 1 244 ? -12.009 9.121 22.209 1.00 95.94 244 THR A O 1
ATOM 1985 N N . GLY A 1 245 ? -12.000 11.378 22.145 1.00 92.56 245 GLY A N 1
ATOM 1986 C CA . GLY A 1 245 ? -13.393 11.554 22.527 1.00 92.56 245 GLY A CA 1
ATOM 1987 C C . GLY A 1 245 ? -13.658 11.291 24.024 1.00 92.56 245 GLY A C 1
ATOM 1988 O O . GLY A 1 245 ? -12.717 11.073 24.793 1.00 92.56 245 GLY A O 1
ATOM 1989 N N . PRO A 1 246 ? -14.935 11.327 24.448 1.00 94.12 246 PRO A N 1
ATOM 1990 C CA . PRO A 1 246 ? -16.086 11.693 23.629 1.00 94.12 246 PRO A CA 1
ATOM 1991 C C . PRO A 1 246 ? -16.011 13.149 23.150 1.00 94.12 246 PRO A C 1
ATOM 1993 O O . PRO A 1 246 ? -15.572 14.036 23.879 1.00 94.12 246 PRO A O 1
ATOM 1996 N N . HIS A 1 247 ? -16.424 13.379 21.910 1.00 93.88 247 HIS A N 1
ATOM 1997 C CA . HIS A 1 247 ? -16.325 14.669 21.244 1.00 93.88 247 HIS A CA 1
ATOM 1998 C C . HIS A 1 247 ? -17.497 15.585 21.569 1.00 93.88 247 HIS A C 1
ATOM 2000 O O . HIS A 1 247 ? -18.647 15.142 21.650 1.00 93.88 247 HIS A O 1
ATOM 2006 N N . SER A 1 248 ? -17.204 16.881 21.700 1.00 89.38 248 SER A N 1
ATOM 2007 C CA . SER A 1 248 ? -18.213 17.905 21.997 1.00 89.38 248 SER A CA 1
ATOM 2008 C C . SER A 1 248 ? -19.158 18.172 20.820 1.00 89.38 248 SER A C 1
ATOM 2010 O O . SER A 1 248 ? -20.341 18.450 21.016 1.00 89.38 248 SER A O 1
ATOM 2012 N N . SER A 1 249 ? -18.641 18.085 19.594 1.00 90.75 249 SER A N 1
ATOM 2013 C CA . SER A 1 249 ? -19.371 18.333 18.352 1.00 90.75 249 SER A CA 1
ATOM 2014 C C . SER A 1 249 ? -18.650 17.700 17.159 1.00 90.75 249 SER A C 1
ATOM 2016 O O . SER A 1 249 ? -17.496 17.271 17.252 1.00 90.75 249 SER A O 1
ATOM 2018 N N . ARG A 1 250 ? -19.316 17.662 16.002 1.00 87.81 250 ARG A N 1
ATOM 2019 C CA . ARG A 1 250 ? -18.701 17.193 14.752 1.00 87.81 250 ARG A CA 1
ATOM 2020 C C . ARG A 1 250 ? -17.670 18.184 14.220 1.00 87.81 250 ARG A C 1
ATOM 2022 O O . ARG A 1 250 ? -16.705 17.775 13.579 1.00 87.81 250 ARG A O 1
ATOM 2029 N N . GLU A 1 251 ? -17.886 19.465 14.471 1.00 89.12 251 GLU A N 1
ATOM 2030 C CA . GLU A 1 251 ? -17.048 20.573 14.028 1.00 89.12 251 GLU A CA 1
ATOM 2031 C C . GLU A 1 251 ? -15.684 20.537 14.729 1.00 89.12 251 GLU A C 1
ATOM 2033 O O . GLU A 1 251 ? -14.658 20.746 14.083 1.00 89.12 251 GLU A O 1
ATOM 2038 N N . ASN A 1 252 ? -15.668 20.174 16.015 1.00 90.00 252 ASN A N 1
ATOM 2039 C CA . ASN A 1 252 ? -14.454 20.122 16.833 1.00 90.00 252 ASN A CA 1
ATOM 2040 C C . ASN A 1 252 ? -13.681 18.798 16.706 1.00 90.00 252 ASN A C 1
ATOM 2042 O O . ASN A 1 252 ? -12.551 18.705 17.180 1.00 90.00 252 ASN A O 1
ATOM 2046 N N . PHE A 1 253 ? -14.249 17.781 16.052 1.00 91.56 253 PHE A N 1
ATOM 2047 C CA . PHE A 1 253 ? -13.691 16.424 15.963 1.00 91.56 253 PHE A CA 1
ATOM 2048 C C . PHE A 1 253 ? -12.217 16.391 15.519 1.00 91.56 253 PHE A C 1
ATOM 2050 O O . PHE A 1 253 ? -11.372 15.765 16.156 1.00 91.56 253 PHE A O 1
ATOM 2057 N N . GLU A 1 254 ? -11.888 17.092 14.430 1.00 92.56 254 GLU A N 1
ATOM 2058 C CA . GLU A 1 254 ? -10.526 17.115 13.875 1.00 92.56 254 GLU A CA 1
ATOM 2059 C C . GLU A 1 254 ? -9.538 17.834 14.814 1.00 92.56 254 GLU A C 1
ATOM 2061 O O . GLU A 1 254 ? -8.395 17.396 14.981 1.00 92.56 254 GLU A O 1
ATOM 2066 N N . GLU A 1 255 ? -9.980 18.924 15.445 1.00 93.81 255 GLU A N 1
ATOM 2067 C CA . GLU A 1 255 ? -9.171 19.719 16.371 1.00 93.81 255 GLU A CA 1
ATOM 2068 C C . GLU A 1 255 ? -8.909 18.960 17.676 1.00 93.81 255 GLU A C 1
ATOM 2070 O O . GLU A 1 255 ? -7.777 18.933 18.155 1.00 93.81 255 GLU A O 1
ATOM 2075 N N . GLU A 1 256 ? -9.923 18.295 18.227 1.00 95.06 256 GLU A N 1
ATOM 2076 C CA . GLU A 1 256 ? -9.813 17.515 19.459 1.00 95.06 256 GLU A CA 1
ATOM 2077 C C . GLU A 1 256 ? -8.872 16.313 19.285 1.00 95.06 256 GLU A C 1
ATOM 2079 O O . GLU A 1 256 ? -8.005 16.093 20.130 1.00 95.06 256 GLU A O 1
ATOM 2084 N N . ILE A 1 257 ? -8.944 15.594 18.155 1.00 95.38 257 ILE A N 1
ATOM 2085 C CA . ILE A 1 257 ? -7.968 14.535 17.833 1.00 95.38 257 ILE A CA 1
ATOM 2086 C C . ILE A 1 257 ? -6.548 15.105 17.745 1.00 95.38 257 ILE A C 1
ATOM 2088 O O . ILE A 1 257 ? -5.605 14.513 18.272 1.00 95.38 257 ILE A O 1
ATOM 2092 N N . THR A 1 258 ? -6.383 16.254 17.085 1.00 96.06 258 THR A N 1
ATOM 2093 C CA . THR A 1 258 ? -5.072 16.896 16.920 1.00 96.06 258 THR A CA 1
ATOM 2094 C C . THR A 1 258 ? -4.485 17.295 18.276 1.00 96.06 258 THR A C 1
ATOM 2096 O O . THR A 1 258 ? -3.348 16.930 18.576 1.00 96.06 258 THR A O 1
ATOM 2099 N N . LYS A 1 259 ? -5.279 17.948 19.135 1.00 95.50 259 LYS A N 1
ATOM 2100 C CA . LYS A 1 259 ? -4.886 18.328 20.501 1.00 95.50 259 LYS A CA 1
ATOM 2101 C C . LYS A 1 259 ? -4.481 17.121 21.338 1.00 95.50 259 LYS A C 1
ATOM 2103 O O . LYS A 1 259 ? -3.496 17.190 22.069 1.00 95.50 259 LYS A O 1
ATOM 2108 N N . GLU A 1 260 ? -5.198 16.007 21.221 1.00 95.75 260 GLU A N 1
ATOM 2109 C CA . GLU A 1 260 ? -4.859 14.780 21.943 1.00 95.75 260 GLU A CA 1
ATOM 2110 C C . GLU A 1 260 ? -3.521 14.182 21.497 1.00 95.75 260 GLU A C 1
ATOM 2112 O O . GLU A 1 260 ? -2.683 13.830 22.334 1.00 95.75 260 GLU A O 1
ATOM 2117 N N . ILE A 1 261 ? -3.260 14.135 20.188 1.00 95.50 261 ILE A N 1
ATOM 2118 C CA . ILE A 1 261 ? -1.964 13.689 19.659 1.00 95.50 261 ILE A CA 1
ATOM 2119 C C . ILE A 1 261 ? -0.837 14.619 20.139 1.00 95.50 261 ILE A C 1
ATOM 2121 O O . ILE A 1 261 ? 0.208 14.142 20.589 1.00 95.50 261 ILE A O 1
ATOM 2125 N N . GLU A 1 262 ? -1.048 15.936 20.104 1.00 95.75 262 GLU A N 1
ATOM 2126 C CA . GLU A 1 262 ? -0.076 16.939 20.557 1.00 95.75 262 GLU A CA 1
ATOM 2127 C C . GLU A 1 262 ? 0.190 16.899 22.061 1.00 95.75 262 GLU A C 1
ATOM 2129 O O . GLU A 1 262 ? 1.320 17.148 22.491 1.00 95.75 262 GLU A O 1
ATOM 2134 N N . ARG A 1 263 ? -0.830 16.566 22.856 1.00 95.88 263 ARG A N 1
ATOM 2135 C CA . ARG A 1 263 ? -0.727 16.378 24.304 1.00 95.88 263 ARG A CA 1
ATOM 2136 C C . ARG A 1 263 ? 0.105 15.146 24.642 1.00 95.88 263 ARG A C 1
ATOM 2138 O O . ARG A 1 263 ? 0.984 15.215 25.495 1.00 95.88 263 ARG A O 1
ATOM 2145 N N . ILE A 1 264 ? -0.165 14.025 23.974 1.00 93.38 264 ILE A N 1
ATOM 2146 C CA . ILE A 1 264 ? 0.491 12.739 24.248 1.00 93.38 264 ILE A CA 1
ATOM 2147 C C . ILE A 1 264 ? 1.923 12.707 23.692 1.00 93.38 264 ILE A C 1
ATOM 2149 O O . ILE A 1 264 ? 2.785 12.040 24.264 1.00 93.38 264 ILE A O 1
ATOM 2153 N N . ARG A 1 265 ? 2.184 13.411 22.580 1.00 91.50 265 ARG A N 1
ATOM 2154 C CA . ARG A 1 265 ? 3.457 13.384 21.828 1.00 91.50 265 ARG A CA 1
ATOM 2155 C C . ARG A 1 265 ? 3.978 11.957 21.596 1.00 91.50 265 ARG A C 1
ATOM 2157 O O . ARG A 1 265 ? 5.112 11.628 21.965 1.00 91.50 265 ARG A O 1
ATOM 2164 N N . PRO A 1 266 ? 3.152 11.071 21.015 1.00 89.31 266 PRO A N 1
ATOM 2165 C CA . PRO A 1 266 ? 3.520 9.679 20.821 1.00 89.31 266 PRO A CA 1
ATOM 2166 C C . PRO A 1 266 ? 4.671 9.567 19.815 1.00 89.31 266 PRO A C 1
ATOM 2168 O O . PRO A 1 266 ? 4.700 10.265 18.807 1.00 89.31 266 PRO A O 1
ATOM 2171 N N . ARG A 1 267 ? 5.602 8.631 20.040 1.00 88.62 267 ARG A N 1
ATOM 2172 C CA . ARG A 1 267 ? 6.634 8.325 19.027 1.00 88.62 267 ARG A CA 1
ATOM 2173 C C . ARG A 1 267 ? 6.085 7.558 17.816 1.00 88.62 267 ARG A C 1
ATOM 2175 O O . ARG A 1 267 ? 6.727 7.574 16.778 1.00 88.62 267 ARG A O 1
ATOM 2182 N N . VAL A 1 268 ? 4.979 6.824 17.979 1.00 93.06 268 VAL A N 1
ATOM 2183 C CA . VAL A 1 268 ? 4.292 6.056 16.919 1.00 93.06 268 VAL A CA 1
ATOM 2184 C C . VAL A 1 268 ? 2.799 6.038 17.221 1.00 93.06 268 VAL A C 1
ATOM 2186 O O . VAL A 1 268 ? 2.416 5.908 18.389 1.00 93.06 268 VAL A O 1
ATOM 2189 N N . ILE A 1 269 ? 1.981 6.127 16.172 1.00 94.38 269 ILE A N 1
ATOM 2190 C CA . ILE A 1 269 ? 0.516 6.134 16.253 1.00 94.38 269 ILE A CA 1
ATOM 2191 C C . ILE A 1 269 ? -0.028 4.917 15.499 1.00 94.38 269 ILE A C 1
ATOM 2193 O O . ILE A 1 269 ? -0.240 4.966 14.290 1.00 94.38 269 ILE A O 1
ATOM 2197 N N . ASP A 1 270 ? -0.223 3.795 16.196 1.00 97.81 270 ASP A N 1
ATOM 2198 C CA . ASP A 1 270 ? -0.723 2.563 15.569 1.00 97.81 270 ASP A CA 1
ATOM 2199 C C . ASP A 1 270 ? -2.250 2.493 15.550 1.00 97.81 270 ASP A C 1
ATOM 2201 O O . ASP A 1 270 ? -2.835 2.007 14.583 1.00 97.81 270 ASP A O 1
ATOM 2205 N N . VAL A 1 271 ? -2.900 2.960 16.619 1.00 98.44 271 VAL A N 1
ATOM 2206 C CA . VAL A 1 271 ? -4.352 2.898 16.787 1.00 98.44 271 VAL A CA 1
ATOM 2207 C C . VAL A 1 271 ? -4.862 4.171 17.461 1.00 98.44 271 VAL A C 1
ATOM 2209 O O . VAL A 1 271 ? -4.300 4.611 18.463 1.00 98.44 271 VAL A O 1
ATOM 2212 N N . ILE A 1 272 ? -5.967 4.720 16.957 1.00 98.38 272 ILE A N 1
ATOM 2213 C CA . ILE A 1 272 ? -6.801 5.693 17.672 1.00 98.38 272 ILE A CA 1
ATOM 2214 C C . ILE A 1 272 ? -8.130 5.006 17.988 1.00 98.38 272 ILE A C 1
ATOM 2216 O O . ILE A 1 272 ? -8.874 4.635 17.083 1.00 98.38 272 ILE A O 1
ATOM 2220 N N . ALA A 1 273 ? -8.404 4.789 19.271 1.00 97.94 273 ALA A N 1
ATOM 2221 C CA . ALA A 1 273 ? -9.676 4.286 19.765 1.00 97.94 273 ALA A CA 1
ATOM 2222 C C . ALA A 1 273 ? -10.555 5.479 20.153 1.00 97.94 273 ALA A C 1
ATOM 2224 O O . ALA A 1 273 ? -10.410 6.032 21.243 1.00 97.94 273 ALA A O 1
ATOM 2225 N N . ASP A 1 274 ? -11.440 5.851 19.241 1.00 97.56 274 ASP A N 1
ATOM 2226 C CA . ASP A 1 274 ? -12.304 7.016 19.332 1.00 97.56 274 ASP A CA 1
ATOM 2227 C C . ASP A 1 274 ? -13.637 6.649 19.980 1.00 97.56 274 ASP A C 1
ATOM 2229 O O . ASP A 1 274 ? -14.358 5.777 19.488 1.00 97.56 274 ASP A O 1
ATOM 2233 N N . GLU A 1 275 ? -13.963 7.285 21.102 1.00 96.69 275 GLU A N 1
ATOM 2234 C CA . GLU A 1 275 ? -15.195 7.005 21.843 1.00 96.69 275 GLU A CA 1
ATOM 2235 C C . GLU A 1 275 ? -16.437 7.647 21.201 1.00 96.69 275 GLU A C 1
ATOM 2237 O O . GLU A 1 275 ? -17.551 7.398 21.660 1.00 96.69 275 GLU A O 1
ATOM 2242 N N . GLY A 1 276 ? -16.295 8.369 20.084 1.00 95.75 276 GLY A N 1
ATOM 2243 C CA . GLY A 1 276 ? -17.409 8.994 19.380 1.00 95.75 276 GLY A CA 1
ATOM 2244 C C . GLY A 1 276 ? -17.906 10.236 20.111 1.00 95.75 276 GLY A C 1
ATOM 2245 O O . GLY A 1 276 ? -17.122 11.005 20.654 1.00 95.75 276 GLY A O 1
ATOM 2246 N N . GLY A 1 277 ? -19.211 10.472 20.108 1.00 94.00 277 GLY A N 1
ATOM 2247 C CA . GLY A 1 277 ? -19.832 11.651 20.712 1.00 94.00 277 GLY A CA 1
ATOM 2248 C C . GLY A 1 277 ? -21.294 11.772 20.297 1.00 94.00 277 GLY A C 1
ATOM 2249 O O . GLY A 1 277 ? -21.855 10.864 19.681 1.00 94.00 277 GLY A O 1
ATOM 2250 N N . LEU A 1 278 ? -21.938 12.898 20.599 1.00 91.94 278 LEU A N 1
ATOM 2251 C CA . LEU A 1 278 ? -23.331 13.097 20.195 1.00 91.94 278 LEU A CA 1
ATOM 2252 C C . LEU A 1 278 ? -23.446 13.107 18.657 1.00 91.94 278 LEU A C 1
ATOM 2254 O O . LEU A 1 278 ? -22.905 13.985 17.990 1.00 91.94 278 LEU A O 1
ATOM 2258 N N . GLY A 1 279 ? -24.135 12.110 18.090 1.00 89.62 279 GLY A N 1
ATOM 2259 C CA . GLY A 1 279 ? -24.257 11.939 16.635 1.00 89.62 279 GLY A CA 1
ATOM 2260 C C . GLY A 1 279 ? -22.981 11.447 15.934 1.00 89.62 279 GLY A C 1
ATOM 2261 O O . GLY A 1 279 ? -22.928 11.440 14.703 1.00 89.62 279 GLY A O 1
ATOM 2262 N N . LEU A 1 280 ? -21.964 11.029 16.695 1.00 93.00 280 LEU A N 1
ATOM 2263 C CA . LEU A 1 280 ? -20.708 10.474 16.196 1.00 93.00 280 LEU A CA 1
ATOM 2264 C C . LEU A 1 280 ? -20.541 9.051 16.732 1.00 93.00 280 LEU A C 1
ATOM 2266 O O . LEU A 1 280 ? -20.414 8.839 17.935 1.00 93.00 280 LEU A O 1
ATOM 2270 N N . GLU A 1 281 ? -20.546 8.070 15.831 1.00 96.00 281 GLU A N 1
ATOM 2271 C CA . GLU A 1 281 ? -20.288 6.676 16.195 1.00 96.00 281 GLU A CA 1
ATOM 2272 C C . GLU A 1 281 ? -18.852 6.516 16.716 1.00 96.00 281 GLU A C 1
ATOM 2274 O O . GLU A 1 281 ? -17.915 7.074 16.142 1.00 96.00 281 GLU A O 1
ATOM 2279 N N . SER A 1 282 ? -18.675 5.722 17.772 1.00 97.69 282 SER A N 1
ATOM 2280 C CA . SER A 1 282 ? -17.357 5.312 18.255 1.00 97.69 282 SER A CA 1
ATOM 2281 C C . SER A 1 282 ? -16.653 4.437 17.208 1.00 97.69 282 SER A C 1
ATOM 2283 O O . SER A 1 282 ? -17.229 3.477 16.690 1.00 97.69 282 SER A O 1
ATOM 2285 N N . ILE A 1 283 ? -15.382 4.720 16.914 1.00 98.12 283 ILE A N 1
ATOM 2286 C CA . ILE A 1 283 ? -14.616 4.051 15.849 1.00 98.12 283 ILE A CA 1
ATOM 2287 C C . ILE A 1 283 ? -13.204 3.718 16.330 1.00 98.12 283 ILE A C 1
ATOM 2289 O O . ILE A 1 283 ? -12.563 4.487 17.034 1.00 98.12 283 ILE A O 1
ATOM 2293 N N . ILE A 1 284 ? -12.670 2.573 15.909 1.00 98.62 284 ILE A N 1
ATOM 2294 C CA . ILE A 1 284 ? -11.241 2.273 16.051 1.00 98.62 284 ILE A CA 1
ATOM 2295 C C . ILE A 1 284 ? -10.561 2.535 14.707 1.00 98.62 284 ILE A C 1
ATOM 2297 O O . ILE A 1 284 ? -10.820 1.837 13.730 1.00 98.62 284 ILE A O 1
ATOM 2301 N N . TYR A 1 285 ? -9.666 3.514 14.647 1.00 98.69 285 TYR A N 1
ATOM 2302 C CA . TYR A 1 285 ? -8.792 3.744 13.500 1.00 98.69 285 TYR A CA 1
ATOM 2303 C C . TYR A 1 285 ? -7.490 2.976 13.704 1.00 98.69 285 TYR A C 1
ATOM 2305 O O . TYR A 1 285 ? -6.803 3.190 14.698 1.00 98.69 285 TYR A O 1
ATOM 2313 N N . VAL A 1 286 ? -7.131 2.101 12.768 1.00 98.75 286 VAL A N 1
ATOM 2314 C CA . VAL A 1 286 ? -5.848 1.380 12.781 1.00 98.75 286 VAL A CA 1
ATOM 2315 C C . VAL A 1 286 ? -4.981 1.893 11.641 1.00 98.75 286 VAL A C 1
ATOM 2317 O O . VAL A 1 286 ? -5.478 2.059 10.527 1.00 98.75 286 VAL A O 1
ATOM 2320 N N . PHE A 1 287 ? -3.698 2.135 11.909 1.00 98.62 287 PHE A N 1
ATOM 2321 C CA . PHE A 1 287 ? -2.750 2.740 10.978 1.00 98.62 287 PHE A CA 1
ATOM 2322 C C . PHE A 1 287 ? -1.588 1.802 10.648 1.00 98.62 287 PHE A C 1
ATOM 2324 O O . PHE A 1 287 ? -0.897 1.290 11.533 1.00 98.62 287 PHE A O 1
ATOM 2331 N N . GLY A 1 288 ? -1.330 1.642 9.353 1.00 97.88 288 GLY A N 1
ATOM 2332 C CA . GLY A 1 288 ? -0.266 0.804 8.805 1.00 97.88 288 GLY A CA 1
ATOM 2333 C C . GLY A 1 288 ? 0.714 1.605 7.957 1.00 97.88 288 GLY A C 1
ATOM 2334 O O . GLY A 1 288 ? 0.428 2.726 7.523 1.00 97.88 288 GLY A O 1
ATOM 2335 N N . LYS A 1 289 ? 1.885 1.021 7.713 1.00 96.62 289 LYS A N 1
ATOM 2336 C CA . LYS A 1 289 ? 2.931 1.622 6.872 1.00 96.62 289 LYS A CA 1
ATOM 2337 C C . LYS A 1 289 ? 2.539 1.704 5.402 1.00 96.62 289 LYS A C 1
ATOM 2339 O O . LYS A 1 289 ? 2.915 2.652 4.720 1.00 96.62 289 LYS A O 1
ATOM 2344 N N . ASP A 1 290 ? 1.758 0.733 4.957 1.00 95.56 290 ASP A N 1
ATOM 2345 C CA . ASP A 1 290 ? 1.246 0.547 3.604 1.00 95.56 290 ASP A CA 1
ATOM 2346 C C . ASP A 1 290 ? -0.030 -0.332 3.672 1.00 95.56 290 ASP A C 1
ATOM 2348 O O . ASP A 1 290 ? -0.401 -0.795 4.763 1.00 95.56 290 ASP A O 1
ATOM 2352 N N . PRO A 1 291 ? -0.751 -0.553 2.554 1.00 96.94 291 PRO A N 1
ATOM 2353 C CA . PRO A 1 291 ? -1.968 -1.363 2.559 1.00 96.94 291 PRO A CA 1
ATOM 2354 C C . PRO A 1 291 ? -1.738 -2.804 3.038 1.00 96.94 291 PRO A C 1
ATOM 2356 O O . PRO A 1 291 ? -2.597 -3.375 3.713 1.00 96.94 291 PRO A O 1
ATOM 2359 N N . HIS A 1 292 ? -0.586 -3.405 2.727 1.00 95.38 292 HIS A N 1
ATOM 2360 C CA . HIS A 1 292 ? -0.281 -4.789 3.080 1.00 95.38 292 HIS A CA 1
ATOM 2361 C C . HIS A 1 292 ? 0.038 -4.964 4.565 1.00 95.38 292 HIS A C 1
ATOM 2363 O O . HIS A 1 292 ? -0.454 -5.924 5.166 1.00 95.38 292 HIS A O 1
ATOM 2369 N N . ASP A 1 293 ? 0.804 -4.048 5.159 1.00 97.19 293 ASP A N 1
ATOM 2370 C CA . ASP A 1 293 ? 1.051 -3.961 6.601 1.00 97.19 293 ASP A CA 1
ATOM 2371 C C . ASP A 1 293 ? -0.269 -3.811 7.364 1.00 97.19 293 ASP A C 1
ATOM 2373 O O . ASP A 1 293 ? -0.558 -4.575 8.289 1.00 97.19 293 ASP A O 1
ATOM 2377 N N . LEU A 1 294 ? -1.140 -2.914 6.893 1.00 97.81 294 LEU A N 1
ATOM 2378 C CA . LEU A 1 294 ? -2.463 -2.726 7.474 1.00 97.81 294 LEU A CA 1
ATOM 2379 C C . LEU A 1 294 ? -3.313 -4.001 7.396 1.00 97.81 294 LEU A C 1
ATOM 2381 O O . LEU A 1 294 ? -3.911 -4.414 8.391 1.00 97.81 294 LEU A O 1
ATOM 2385 N N . ALA A 1 295 ? -3.325 -4.672 6.242 1.00 98.00 295 ALA A N 1
ATOM 2386 C CA . ALA A 1 295 ? -4.001 -5.954 6.090 1.00 98.00 295 ALA A CA 1
ATOM 2387 C C . ALA A 1 295 ? -3.422 -7.029 7.020 1.00 98.00 295 ALA A C 1
ATOM 2389 O O . ALA A 1 295 ? -4.187 -7.793 7.601 1.00 98.00 295 ALA A O 1
ATOM 2390 N N . ASN A 1 296 ? -2.105 -7.072 7.232 1.00 97.81 296 ASN A N 1
ATOM 2391 C CA . ASN A 1 296 ? -1.488 -8.011 8.175 1.00 97.81 296 ASN A CA 1
ATOM 2392 C C . ASN A 1 296 ? -1.971 -7.773 9.611 1.00 97.81 296 ASN A C 1
ATOM 2394 O O . ASN A 1 296 ? -2.298 -8.733 10.311 1.00 97.81 296 ASN A O 1
ATOM 2398 N N . ILE A 1 297 ? -2.054 -6.511 10.045 1.00 98.25 297 ILE A N 1
ATOM 2399 C CA . ILE A 1 297 ? -2.580 -6.147 11.367 1.00 98.25 297 ILE A CA 1
ATOM 2400 C C . ILE A 1 297 ? -4.037 -6.607 11.506 1.00 98.25 297 ILE A C 1
ATOM 2402 O O . ILE A 1 297 ? -4.386 -7.291 12.468 1.00 98.25 297 ILE A O 1
ATOM 2406 N N . VAL A 1 298 ? -4.880 -6.284 10.523 1.00 98.19 298 VAL A N 1
ATOM 2407 C CA . VAL A 1 298 ? -6.313 -6.614 10.549 1.00 98.19 298 VAL A CA 1
ATOM 2408 C C . VAL A 1 298 ? -6.546 -8.124 10.519 1.00 98.19 298 VAL A C 1
ATOM 2410 O O . VAL A 1 298 ? -7.356 -8.628 11.293 1.00 98.19 298 VAL A O 1
ATOM 2413 N N . ILE A 1 299 ? -5.820 -8.870 9.683 1.00 98.06 299 ILE A N 1
ATOM 2414 C CA . ILE A 1 299 ? -5.915 -10.336 9.640 1.00 98.06 299 ILE A CA 1
ATOM 2415 C C . ILE A 1 299 ? -5.481 -10.955 10.972 1.00 98.06 299 ILE A C 1
ATOM 2417 O O . ILE A 1 299 ? -6.155 -11.853 11.473 1.00 98.06 299 ILE A O 1
ATOM 2421 N N . ARG A 1 300 ? -4.401 -10.460 11.592 1.00 97.88 300 ARG A N 1
ATOM 2422 C CA . ARG A 1 300 ? -3.984 -10.925 12.925 1.00 97.88 300 ARG A CA 1
ATOM 2423 C C . ARG A 1 300 ? -5.083 -10.705 13.963 1.00 97.88 300 ARG A C 1
ATOM 2425 O O . ARG A 1 300 ? -5.371 -11.632 14.710 1.00 97.88 300 ARG A O 1
ATOM 2432 N N . LEU A 1 301 ? -5.736 -9.540 13.969 1.00 97.94 301 LEU A N 1
ATOM 2433 C CA . LEU A 1 301 ? -6.891 -9.288 14.837 1.00 97.94 301 LEU A CA 1
ATOM 2434 C C . LEU A 1 301 ? -8.031 -10.277 14.540 1.00 97.94 301 LEU A C 1
ATOM 2436 O O . LEU A 1 301 ? -8.559 -10.901 15.460 1.00 97.94 301 LEU A O 1
ATOM 2440 N N . LEU A 1 302 ? -8.379 -10.468 13.266 1.00 96.88 302 LEU A N 1
ATOM 2441 C CA . LEU A 1 302 ? -9.456 -11.365 12.835 1.00 96.88 302 LEU A CA 1
ATOM 2442 C C . LEU A 1 302 ? -9.237 -12.829 13.234 1.00 96.88 302 LEU A C 1
ATOM 2444 O O . LEU A 1 302 ? -10.204 -13.526 13.543 1.00 96.88 302 LEU A O 1
ATOM 2448 N N . ASN A 1 303 ? -7.984 -13.281 13.268 1.00 95.94 303 ASN A N 1
ATOM 2449 C CA . ASN A 1 303 ? -7.628 -14.640 13.676 1.00 95.94 303 ASN A CA 1
ATOM 2450 C C . ASN A 1 303 ? -7.788 -14.872 15.187 1.00 95.94 303 ASN A C 1
ATOM 2452 O O . ASN A 1 303 ? -7.775 -16.016 15.630 1.00 95.94 303 ASN A O 1
ATOM 2456 N N . THR A 1 304 ? -7.953 -13.809 15.980 1.00 93.38 304 THR A N 1
ATOM 2457 C CA . THR A 1 304 ? -8.156 -13.909 17.436 1.00 93.38 304 THR A CA 1
ATOM 2458 C C . THR A 1 304 ? -9.625 -13.826 17.865 1.00 93.38 304 THR A C 1
ATOM 2460 O O . THR A 1 304 ? -9.907 -13.967 19.055 1.00 93.38 304 THR A O 1
ATOM 2463 N N . ILE A 1 305 ? -10.569 -13.534 16.959 1.00 88.62 305 ILE A N 1
ATOM 2464 C CA . ILE A 1 305 ? -12.012 -13.315 17.251 1.00 88.62 305 ILE A CA 1
ATOM 2465 C C . ILE A 1 305 ? -12.918 -14.376 16.619 1.00 88.62 305 ILE A C 1
ATOM 2467 O O . ILE A 1 305 ? -12.414 -15.242 15.881 1.00 88.62 305 ILE A O 1
#

Radius of gyration: 22.03 Å; chains: 1; bounding box: 53×41×60 Å

Foldseek 3Di:
DDLVVLCVPQPVLLLLLLLLVVLVVVPDDLCRSCVLVVHDSVSSVVSVVDDNVVSLVSLVVQQADSVVSNVLSVVLSVCVVVVNSVVSVVSVVLVSLQCLLVCSRVSVVCVVVVVDDPPDDVSVVVCVDRRPDSQLVVLVVLVCLQQVQQQSLQFAAPQAKKKWFADPPHPALQQIKMQAVHWHHDPSGIDRPHRIDRNRDDVQSLVQVLQCVLVVLFGMKMKTAQDVVLVVLLVVVVADEQEFDPDPDPVCRSVRVNVSCVVVSDNDHAWYQYPYHDVGHTIIMGTASGSNRSSVSSVSSSVVD

Secondary structure (DSSP, 8-state):
--HHHHIIIIIHHHHHHHHHHHHHHTT--HHHHHHHTTS-HHHHHHHHTS-HHHHHHHHHHTT--HHHHHHHHHHHHHHHHTT-HHHHHHHHHHHHHHHHHTTTTHHHHHHH-TTS-TT--HHHHH-SSPP--HHHHHHHHHHHHHHTSTTGGGG--TT-B-EEE--TT--SGGGSEE-TT-EEEETTEEEESS--EET--SHHHHHHHHHHHH-TT--EEEEEE--HHHHHHHHHTT--EEEE--BS-TTTHHHHHHHHHHHH--S---EEEE--BTTB--EEEEEESSHHHHHHHHHHHHTT-

Sequence (305 aa):
MIPYELIVKYVLPEIKGLIIHDLKDKGFSQLYIAKLMGMSQSMVNKYLSYPREHYLKRLIDSGINGDEILRFVKMLSDTLYRGDTLRYQVMLLHMINYLLASGSICRLHRRYYPLLPENCNVCKQVFREKPPDPYIMEFEEALNRIISHPKAYKLVPEVGMNIVYSPPDAKKPSEYIAVPGRIVKMNNKVIAVGRPVRGGSRHTAKILFIVKKYDPYKNACITLRYDKAFKDKLGSMGLRIIKTGPHSSRENFEEEITKEIERIRPRVIDVIADEGGLGLESIIYVFGKDPHDLANIVIRLLNTI

pLDDT: mean 94.2, std 4.34, range [67.44, 98.75]